Protein AF-0000000084932417 (afdb_homodimer)

Structure (mmCIF, N/CA/C/O backbone):
data_AF-0000000084932417-model_v1
#
loop_
_entity.id
_entity.type
_entity.pdbx_description
1 polymer 'Uncharacterized protein'
#
loop_
_atom_site.group_PDB
_atom_site.id
_atom_site.type_symbol
_atom_site.label_atom_id
_atom_site.label_alt_id
_atom_site.label_comp_id
_atom_site.label_asym_id
_atom_site.label_entity_id
_atom_site.label_seq_id
_atom_site.pdbx_PDB_ins_code
_atom_site.Cartn_x
_atom_site.Cartn_y
_atom_site.Cartn_z
_atom_site.occupancy
_atom_site.B_iso_or_equiv
_atom_site.auth_seq_id
_atom_site.auth_comp_id
_atom_site.auth_asym_id
_atom_site.auth_atom_id
_atom_site.pdbx_PDB_model_num
ATOM 1 N N . MET A 1 1 ? -2.537 8.531 27.438 1 45.5 1 MET A N 1
ATOM 2 C CA . MET A 1 1 ? -1.244 7.863 27.562 1 45.5 1 MET A CA 1
ATOM 3 C C . MET A 1 1 ? -1.402 6.352 27.484 1 45.5 1 MET A C 1
ATOM 5 O O . MET A 1 1 ? -0.656 5.68 26.766 1 45.5 1 MET A O 1
ATOM 9 N N . PHE A 1 2 ? -2.354 5.801 28.234 1 52.16 2 PHE A N 1
ATOM 10 C CA . PHE A 1 2 ? -2.596 4.367 28.297 1 52.16 2 PHE A CA 1
ATOM 11 C C . PHE A 1 2 ? -3.129 3.844 26.969 1 52.16 2 PHE A C 1
ATOM 13 O O . PHE A 1 2 ? -2.781 2.738 26.547 1 52.16 2 PHE A O 1
ATOM 20 N N . ARG A 1 3 ? -3.945 4.668 26.344 1 48.97 3 ARG A N 1
ATOM 21 C CA . ARG A 1 3 ? -4.504 4.223 25.062 1 48.97 3 ARG A CA 1
ATOM 22 C C . ARG A 1 3 ? -3.42 4.125 24 1 48.97 3 ARG A C 1
ATOM 24 O O . ARG A 1 3 ? -3.439 3.215 23.156 1 48.97 3 ARG A O 1
ATOM 31 N N . THR A 1 4 ? -2.439 4.957 24.156 1 54.31 4 THR A N 1
ATOM 32 C CA . THR A 1 4 ? -1.38 4.926 23.156 1 54.31 4 THR A CA 1
ATOM 33 C C . THR A 1 4 ? -0.517 3.676 23.328 1 54.31 4 THR A C 1
ATOM 35 O O . THR A 1 4 ? -0.132 3.045 22.344 1 54.31 4 THR A O 1
ATOM 38 N N . ILE A 1 5 ? -0.356 3.373 24.609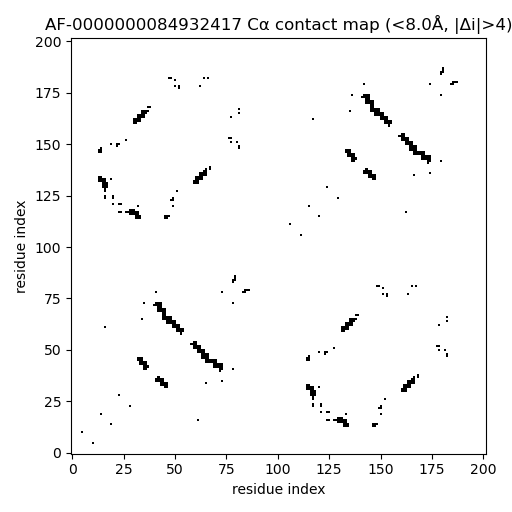 1 54.62 5 ILE A N 1
ATOM 39 C CA . ILE A 1 5 ? 0.539 2.246 24.859 1 54.62 5 ILE A CA 1
ATOM 40 C C . ILE A 1 5 ? -0.144 0.945 24.438 1 54.62 5 ILE A C 1
ATOM 42 O O . ILE A 1 5 ? 0.47 0.095 23.797 1 54.62 5 ILE A O 1
ATOM 46 N N . LEU A 1 6 ? -1.37 0.722 24.875 1 52.91 6 LEU A N 1
ATOM 47 C CA . LEU A 1 6 ? -2.1 -0.499 24.562 1 52.91 6 LEU A CA 1
ATOM 48 C C . LEU A 1 6 ? -2.312 -0.62 23.047 1 52.91 6 LEU A C 1
ATOM 50 O O . LEU A 1 6 ? -2.178 -1.707 22.484 1 52.91 6 LEU A O 1
ATOM 54 N N . GLN A 1 7 ? -2.652 0.495 22.438 1 52.38 7 GLN A N 1
ATOM 55 C CA . GLN A 1 7 ? -2.82 0.471 20.984 1 52.38 7 GLN A CA 1
ATOM 56 C C . GLN A 1 7 ? -1.51 0.122 20.281 1 52.38 7 GLN A C 1
ATOM 58 O O . GLN A 1 7 ? -1.502 -0.634 19.312 1 52.38 7 GLN A O 1
ATOM 63 N N . GLU A 1 8 ? -0.541 0.757 20.781 1 54.03 8 GLU A N 1
ATOM 64 C CA . GLU A 1 8 ? 0.782 0.423 20.25 1 54.03 8 GLU A CA 1
ATOM 65 C C . GLU A 1 8 ? 1.111 -1.049 20.484 1 54.03 8 GLU A C 1
ATOM 67 O O . GLU A 1 8 ? 1.691 -1.705 19.625 1 54.03 8 GLU A O 1
ATOM 72 N N . LEU A 1 9 ? 0.839 -1.395 21.672 1 53.12 9 LEU A N 1
ATOM 73 C CA . LEU A 1 9 ? 1.085 -2.793 22 1 53.12 9 LEU A CA 1
ATOM 74 C C . LEU A 1 9 ? 0.193 -3.713 21.172 1 53.12 9 LEU A C 1
ATOM 76 O O . LEU A 1 9 ? 0.605 -4.816 20.812 1 53.12 9 LEU A O 1
ATOM 80 N N . LEU A 1 10 ? -0.974 -3.227 21.094 1 52.44 10 LEU A N 1
ATOM 81 C CA . LEU A 1 10 ? -1.938 -4.051 20.375 1 52.44 10 LEU A CA 1
ATOM 82 C C . LEU A 1 10 ? -1.7 -3.969 18.859 1 52.44 10 LEU A C 1
ATOM 84 O O . LEU A 1 10 ? -2.227 -4.785 18.109 1 52.44 10 LEU A O 1
ATOM 88 N N . LEU A 1 11 ? -1.175 -2.697 18.641 1 51.81 11 LEU A N 1
ATOM 89 C CA . LEU A 1 11 ? -0.987 -2.598 17.188 1 51.81 11 LEU A CA 1
ATOM 90 C C . LEU A 1 11 ? 0.013 -3.639 16.703 1 51.81 11 LEU A C 1
ATOM 92 O O . LEU A 1 11 ? 1.109 -3.762 17.25 1 51.81 11 LEU A O 1
ATOM 96 N N . SER A 1 12 ? -0.454 -4.727 16.312 1 58.78 12 SER A N 1
ATOM 97 C CA . SER A 1 12 ? 0.333 -5.707 15.578 1 58.78 12 SER A CA 1
ATOM 98 C C . SER A 1 12 ? 1.57 -5.07 14.953 1 58.78 12 SER A C 1
ATOM 100 O O . SER A 1 12 ? 1.627 -3.85 14.781 1 58.78 12 SER A O 1
ATOM 102 N N . PHE A 1 13 ? 2.656 -5.801 14.969 1 64.06 13 PHE A N 1
ATOM 103 C CA . PHE A 1 13 ? 3.938 -5.453 14.367 1 64.06 13 PHE A CA 1
ATOM 104 C C . PHE A 1 13 ? 3.738 -4.605 13.117 1 64.06 13 PHE A C 1
ATOM 106 O O . PHE A 1 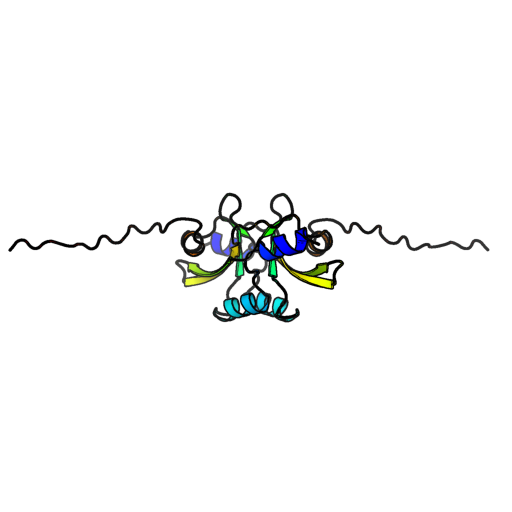13 ? 3.059 -5.023 12.18 1 64.06 13 PHE A O 1
ATOM 113 N N . THR A 1 14 ? 3.818 -3.309 13.273 1 82.44 14 THR A N 1
ATOM 114 C CA . THR A 1 14 ? 3.723 -2.379 12.148 1 82.44 14 THR A CA 1
ATOM 115 C C . THR A 1 14 ? 4.93 -2.523 11.227 1 82.44 14 THR A C 1
ATOM 117 O O . THR A 1 14 ? 6.07 -2.576 11.688 1 82.44 14 THR A O 1
ATOM 120 N N . LEU A 1 15 ? 4.734 -2.789 10.031 1 95.56 15 LEU A N 1
ATOM 121 C CA . LEU A 1 15 ? 5.762 -2.836 8.992 1 95.56 15 LEU A CA 1
ATOM 122 C C . LEU A 1 15 ? 6.418 -1.472 8.82 1 95.56 15 LEU A C 1
ATOM 124 O O . LEU A 1 15 ? 5.734 -0.446 8.797 1 95.56 15 LEU A O 1
ATOM 128 N N . THR A 1 16 ? 7.762 -1.395 8.844 1 97.69 16 THR A N 1
ATOM 129 C CA . THR A 1 16 ? 8.469 -0.137 8.617 1 97.69 16 THR A CA 1
ATOM 130 C C . THR A 1 16 ? 8.711 0.093 7.129 1 97.69 16 THR A C 1
ATOM 132 O O . THR A 1 16 ? 8.531 -0.817 6.32 1 97.69 16 THR A O 1
ATOM 135 N N . ALA A 1 17 ? 9.133 1.371 6.793 1 98.69 17 ALA A N 1
ATOM 136 C CA . ALA A 1 17 ? 9.523 1.661 5.418 1 98.69 17 ALA A CA 1
ATOM 137 C C . ALA A 1 17 ? 10.648 0.734 4.961 1 98.69 17 ALA A C 1
ATOM 139 O O . ALA A 1 17 ? 10.625 0.227 3.838 1 98.69 17 ALA A O 1
ATOM 140 N N . ARG A 1 18 ? 11.609 0.465 5.832 1 98.69 18 ARG A N 1
ATOM 141 C CA . ARG A 1 18 ? 12.703 -0.437 5.508 1 98.69 18 ARG A CA 1
ATOM 142 C C . ARG A 1 18 ? 12.188 -1.828 5.156 1 98.69 18 ARG A C 1
ATOM 144 O O . ARG A 1 18 ? 12.617 -2.424 4.168 1 98.69 18 ARG A O 1
ATOM 151 N N . ASP A 1 19 ? 11.258 -2.316 6.016 1 98.12 19 ASP A N 1
ATOM 152 C CA . ASP A 1 19 ? 10.695 -3.641 5.766 1 98.12 19 ASP A CA 1
ATOM 153 C C . ASP A 1 19 ? 10.055 -3.709 4.383 1 98.12 19 ASP A C 1
ATOM 155 O O . ASP A 1 19 ? 10.25 -4.68 3.648 1 98.12 19 ASP A O 1
ATOM 159 N N . LEU A 1 20 ? 9.203 -2.734 4.059 1 98.69 20 LEU A N 1
ATOM 160 C CA . LEU A 1 20 ? 8.5 -2.738 2.781 1 98.69 20 LEU A CA 1
ATOM 161 C C . LEU A 1 20 ? 9.484 -2.619 1.621 1 98.69 20 LEU A C 1
ATOM 163 O O . LEU A 1 20 ? 9.344 -3.312 0.61 1 98.69 20 LEU A O 1
ATOM 167 N N . ILE A 1 21 ? 10.531 -1.775 1.691 1 98.81 21 ILE A N 1
ATOM 168 C CA . ILE A 1 21 ? 11.562 -1.641 0.665 1 98.81 21 ILE A CA 1
ATOM 169 C C . ILE A 1 21 ? 12.273 -2.979 0.466 1 98.81 21 ILE A C 1
ATOM 171 O O . ILE A 1 21 ? 12.5 -3.402 -0.668 1 98.81 21 ILE A O 1
ATOM 175 N N . ASP A 1 22 ? 12.562 -3.611 1.575 1 98.69 22 ASP A N 1
ATOM 176 C CA . ASP A 1 22 ? 13.25 -4.895 1.475 1 98.69 22 ASP A CA 1
ATOM 177 C C . ASP A 1 22 ? 12.414 -5.906 0.696 1 98.69 22 ASP A C 1
ATOM 179 O O . ASP A 1 22 ? 12.938 -6.629 -0.152 1 98.69 22 ASP A O 1
ATOM 183 N N . ARG A 1 23 ? 11.18 -5.988 0.968 1 98.62 23 ARG A N 1
ATOM 184 C CA . ARG A 1 23 ? 10.297 -6.926 0.277 1 98.62 23 ARG A CA 1
ATOM 185 C C . ARG A 1 23 ? 10.164 -6.566 -1.199 1 98.62 23 ARG A C 1
ATOM 187 O O . ARG A 1 23 ? 10.227 -7.441 -2.064 1 98.62 23 ARG A O 1
ATOM 194 N N . LEU A 1 24 ? 10.008 -5.305 -1.485 1 98.69 24 LEU A N 1
ATOM 195 C CA . LEU A 1 24 ? 9.883 -4.848 -2.865 1 98.69 24 LEU A CA 1
ATOM 196 C C . LEU A 1 24 ? 11.18 -5.086 -3.633 1 98.69 24 LEU A C 1
ATOM 198 O O . LEU A 1 24 ? 11.148 -5.328 -4.844 1 98.69 24 LEU A O 1
ATOM 202 N N . SER A 1 25 ? 12.336 -5.031 -2.988 1 98.69 25 SER A N 1
ATOM 203 C CA . SER A 1 25 ? 13.633 -5.16 -3.631 1 98.69 25 SER A CA 1
ATOM 204 C C . SER A 1 25 ? 13.875 -6.582 -4.129 1 98.69 25 SER A C 1
ATOM 206 O O . SER A 1 25 ? 14.789 -6.824 -4.914 1 98.69 25 SER A O 1
ATOM 208 N N . ALA A 1 26 ? 13.07 -7.5 -3.715 1 98.12 26 ALA A N 1
ATOM 209 C CA . ALA A 1 26 ? 13.227 -8.898 -4.109 1 98.12 26 ALA A CA 1
ATOM 210 C C . ALA A 1 26 ? 12.57 -9.164 -5.465 1 98.12 26 ALA A C 1
ATOM 212 O O . ALA A 1 26 ? 12.703 -10.25 -6.023 1 98.12 26 ALA A O 1
ATOM 213 N N . VAL A 1 27 ? 11.82 -8.211 -5.996 1 97.88 27 VAL A N 1
ATOM 214 C CA . VAL A 1 27 ? 11.148 -8.391 -7.277 1 97.88 27 VAL A CA 1
ATOM 215 C C . VAL A 1 27 ? 11.789 -7.492 -8.328 1 97.88 27 VAL A C 1
ATOM 217 O O . VAL A 1 27 ? 12.578 -6.605 -8 1 97.88 27 VAL A O 1
ATOM 220 N N . ASP A 1 28 ? 11.523 -7.809 -9.648 1 98.19 28 ASP A N 1
ATOM 221 C CA . ASP A 1 28 ? 11.953 -6.93 -10.734 1 98.19 28 ASP A CA 1
ATOM 222 C C . ASP A 1 28 ? 11.453 -5.504 -10.516 1 98.19 28 ASP A C 1
ATOM 224 O O . ASP A 1 28 ? 10.242 -5.281 -10.391 1 98.19 28 ASP A O 1
ATOM 228 N N . PRO A 1 29 ? 12.383 -4.523 -10.477 1 98.06 29 PRO A N 1
ATOM 229 C CA . PRO A 1 29 ? 12 -3.148 -10.148 1 98.06 29 PRO A CA 1
ATOM 230 C C . PRO A 1 29 ? 11.031 -2.547 -11.164 1 98.06 29 PRO A C 1
ATOM 232 O O . PRO A 1 29 ? 10.336 -1.574 -10.859 1 98.06 29 PRO A O 1
ATOM 235 N N . ASP A 1 30 ? 10.938 -3.035 -12.344 1 97.5 30 ASP A N 1
ATOM 236 C CA . ASP A 1 30 ? 10.07 -2.469 -13.375 1 97.5 30 ASP A CA 1
ATOM 237 C C . ASP A 1 30 ? 8.68 -3.086 -13.312 1 97.5 30 ASP A C 1
ATOM 239 O O . ASP A 1 30 ? 7.797 -2.715 -14.094 1 97.5 30 ASP A O 1
ATOM 243 N N . THR A 1 31 ? 8.43 -4.02 -12.359 1 97.94 31 THR A N 1
ATOM 244 C CA . THR A 1 31 ? 7.141 -4.684 -12.211 1 97.94 31 THR A CA 1
ATOM 245 C C . THR A 1 31 ? 6.098 -3.723 -11.648 1 97.94 31 THR A C 1
ATOM 247 O O . THR A 1 31 ? 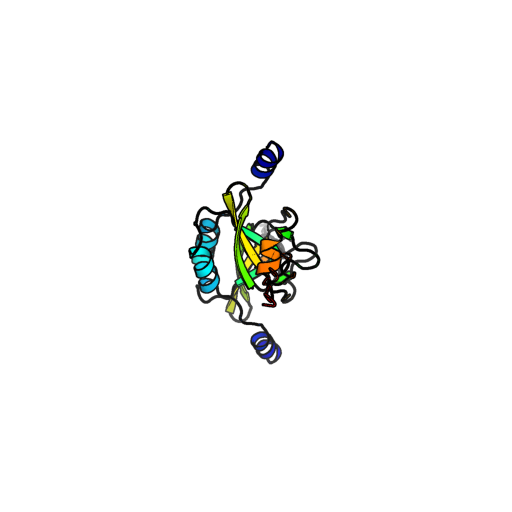6.379 -2.977 -10.711 1 97.94 31 THR A O 1
ATOM 250 N N . PRO A 1 32 ? 4.898 -3.688 -12.25 1 96.88 32 PRO A N 1
ATOM 251 C CA . PRO A 1 32 ? 3.818 -2.887 -11.664 1 96.88 32 PRO A CA 1
ATOM 252 C C . PRO A 1 32 ? 3.422 -3.355 -10.266 1 96.88 32 PRO A C 1
ATOM 254 O O . PRO A 1 32 ? 3.439 -4.559 -9.984 1 96.88 32 PRO A O 1
ATOM 257 N N . VAL A 1 33 ? 3.105 -2.367 -9.406 1 98 33 VAL A N 1
ATOM 258 C CA . VAL A 1 33 ? 2.666 -2.637 -8.039 1 98 33 VAL A CA 1
ATOM 259 C C . VAL A 1 33 ? 1.266 -2.068 -7.824 1 98 33 VAL A C 1
ATOM 261 O O . VAL A 1 33 ? 0.961 -0.963 -8.281 1 98 33 VAL A O 1
ATOM 264 N N . CYS A 1 34 ? 0.389 -2.828 -7.152 1 97.38 34 CYS A N 1
ATOM 265 C CA . CYS A 1 34 ? -0.934 -2.369 -6.746 1 97.38 34 CYS A CA 1
ATOM 266 C C . CYS A 1 34 ? -1.27 -2.85 -5.34 1 97.38 34 CYS A C 1
ATOM 268 O O . CYS A 1 34 ? -0.454 -3.512 -4.691 1 97.38 34 CYS A O 1
ATOM 270 N N . LEU A 1 35 ? -2.334 -2.326 -4.82 1 97.31 35 LEU A N 1
ATOM 271 C CA . LEU A 1 35 ? -2.809 -2.76 -3.51 1 97.31 35 LEU A CA 1
ATOM 272 C C . LEU A 1 35 ? -3.83 -3.883 -3.646 1 97.31 35 LEU A C 1
ATOM 274 O O . LEU A 1 35 ? -4.688 -3.846 -4.531 1 97.31 35 LEU A O 1
ATOM 278 N N . ALA A 1 36 ? -3.711 -4.914 -2.812 1 97.12 36 ALA A N 1
ATOM 279 C CA . ALA A 1 36 ? -4.781 -5.887 -2.602 1 97.12 36 ALA A CA 1
ATOM 280 C C . ALA A 1 36 ? -5.527 -5.605 -1.303 1 97.12 36 ALA A C 1
ATOM 282 O O . ALA A 1 36 ? -4.965 -5.727 -0.213 1 97.12 36 ALA A O 1
ATOM 283 N N . ILE A 1 37 ? -6.777 -5.262 -1.438 1 95.62 37 ILE A N 1
ATOM 284 C CA . ILE A 1 37 ? -7.57 -4.832 -0.29 1 95.62 37 ILE A CA 1
ATOM 285 C C . ILE A 1 37 ? -8.781 -5.746 -0.129 1 95.62 37 ILE A C 1
ATOM 287 O O . ILE A 1 37 ? -9.516 -5.996 -1.092 1 95.62 37 ILE A O 1
ATOM 291 N N . ASN A 1 38 ? -9.023 -6.242 1.153 1 92.94 38 ASN A N 1
ATOM 292 C CA . ASN A 1 38 ? -10.109 -7.188 1.387 1 92.94 38 ASN A CA 1
ATOM 293 C C . ASN A 1 38 ? -10.945 -6.793 2.602 1 92.94 38 ASN A C 1
ATOM 295 O O . ASN A 1 38 ? -10.961 -7.504 3.607 1 92.94 38 ASN A O 1
ATOM 299 N N . PRO A 1 39 ? -11.711 -5.715 2.408 1 81.19 39 PRO A N 1
ATOM 300 C CA . PRO A 1 39 ? -12.633 -5.441 3.52 1 81.19 39 PRO A CA 1
ATOM 301 C C . PRO A 1 39 ? -13.906 -6.273 3.445 1 81.19 39 PRO A C 1
ATOM 303 O O . PRO A 1 39 ? -14.438 -6.688 4.48 1 81.19 39 PRO A O 1
ATOM 306 N N . ILE A 1 40 ? -14.359 -6.543 2.217 1 79.94 40 ILE A N 1
ATOM 307 C CA . ILE A 1 40 ? -15.531 -7.375 1.958 1 79.94 40 ILE A CA 1
ATOM 308 C C . ILE A 1 40 ? -15.188 -8.445 0.925 1 79.94 40 ILE A C 1
ATOM 310 O O . ILE A 1 40 ? -15.227 -9.641 1.221 1 79.94 40 ILE A O 1
ATOM 314 N N . PHE A 1 41 ? -14.688 -7.996 -0.163 1 88.75 41 PHE A N 1
ATOM 315 C CA . PHE A 1 41 ? -14.133 -8.844 -1.21 1 88.75 41 PHE A CA 1
ATOM 316 C C . PHE A 1 41 ? -12.781 -8.312 -1.674 1 88.75 41 PHE A C 1
ATOM 318 O O . PHE A 1 41 ? -12.555 -7.105 -1.695 1 88.75 41 PHE A O 1
ATOM 325 N N . PRO A 1 42 ? -11.945 -9.258 -2.029 1 94 42 PRO A N 1
ATOM 326 C CA . PRO A 1 42 ? -10.594 -8.828 -2.395 1 94 42 PRO A CA 1
ATOM 327 C C . PRO A 1 42 ? -10.555 -8.086 -3.729 1 94 42 PRO A C 1
ATOM 329 O O . PRO A 1 42 ? -10.914 -8.648 -4.766 1 94 42 PRO A O 1
ATOM 332 N N . PHE A 1 43 ? -10.125 -6.84 -3.713 1 94.19 43 PHE A N 1
ATOM 333 C CA . PHE A 1 43 ? -10.016 -6.023 -4.918 1 94.19 43 PHE A CA 1
ATOM 334 C C . PHE A 1 43 ? -8.633 -5.402 -5.031 1 94.19 43 PHE A C 1
ATOM 336 O O . PHE A 1 43 ? -7.996 -5.102 -4.02 1 94.19 43 PHE A O 1
ATOM 343 N N . ARG A 1 44 ? -8.344 -5.227 -6.328 1 95 44 ARG A N 1
ATOM 344 C CA . ARG A 1 44 ? -7.117 -4.504 -6.656 1 95 44 ARG A CA 1
ATOM 345 C C . ARG A 1 44 ? -7.359 -2.998 -6.684 1 95 44 ARG A C 1
ATOM 347 O O . ARG A 1 44 ? -8.359 -2.533 -7.238 1 95 44 ARG A O 1
ATOM 354 N N . HIS A 1 45 ? -6.496 -2.225 -6.059 1 94.69 45 HIS A N 1
ATOM 355 C CA . HIS A 1 45 ? -6.504 -0.767 -6.105 1 94.69 45 HIS A CA 1
ATOM 356 C C . HIS A 1 45 ? -5.172 -0.22 -6.602 1 94.69 45 HIS A C 1
ATOM 358 O O . HIS A 1 45 ? -4.109 -0.73 -6.23 1 94.69 45 HIS A O 1
ATOM 364 N N . GLY A 1 46 ? -5.238 0.772 -7.449 1 95.19 46 GLY A N 1
ATOM 365 C CA . GLY A 1 46 ? -4.016 1.47 -7.805 1 95.19 46 GLY A CA 1
ATOM 366 C C . GLY A 1 46 ? -3.424 2.262 -6.652 1 95.19 46 GLY A C 1
ATOM 367 O O . GLY A 1 46 ? -4.129 2.602 -5.699 1 95.19 46 GLY A O 1
ATOM 368 N N . ILE A 1 47 ? -2.115 2.5 -6.777 1 96.69 47 ILE A N 1
ATOM 369 C CA . ILE A 1 47 ? -1.423 3.322 -5.793 1 96.69 47 ILE A CA 1
ATOM 370 C C . ILE A 1 47 ? -1.277 4.75 -6.32 1 96.69 47 ILE A C 1
ATOM 372 O O . ILE A 1 47 ? -0.938 4.953 -7.488 1 96.69 47 ILE A O 1
ATOM 376 N N . ALA A 1 48 ? -1.527 5.738 -5.484 1 96 48 ALA A N 1
ATOM 377 C CA . ALA A 1 48 ? -1.364 7.141 -5.859 1 96 48 ALA A CA 1
ATOM 378 C C . ALA A 1 48 ? -0.01 7.676 -5.402 1 96 48 ALA A C 1
ATOM 380 O O . ALA A 1 48 ? 0.793 8.133 -6.219 1 96 48 ALA A O 1
ATOM 381 N N . ASP A 1 49 ? 0.211 7.602 -4.094 1 96.88 49 ASP A N 1
ATOM 382 C CA . ASP A 1 49 ? 1.407 8.25 -3.562 1 96.88 49 ASP A CA 1
ATOM 383 C C . ASP A 1 49 ? 1.783 7.68 -2.197 1 96.88 49 ASP A C 1
ATOM 385 O O . ASP A 1 49 ? 1.099 6.793 -1.68 1 96.88 49 ASP A O 1
ATOM 389 N N . VAL A 1 50 ? 2.932 8.125 -1.655 1 98.5 50 VAL A N 1
ATOM 390 C CA . VAL A 1 50 ? 3.396 7.902 -0.29 1 98.5 50 VAL A CA 1
ATOM 391 C C . VAL A 1 50 ? 3.402 9.227 0.477 1 98.5 50 VAL A C 1
ATOM 393 O O . VAL A 1 50 ? 4.012 10.203 0.038 1 98.5 50 VAL A O 1
ATOM 396 N N . ILE A 1 51 ? 2.713 9.273 1.654 1 98.31 51 ILE A N 1
ATOM 397 C CA . ILE A 1 51 ? 2.559 10.492 2.438 1 98.31 51 ILE A CA 1
ATOM 398 C C . ILE A 1 51 ? 3.049 10.258 3.865 1 98.31 51 ILE A C 1
ATOM 400 O O . ILE A 1 51 ? 2.619 9.312 4.523 1 98.31 51 ILE A O 1
ATOM 404 N N . ALA A 1 52 ? 3.984 11.07 4.285 1 98.25 52 ALA A N 1
ATOM 405 C CA . ALA A 1 52 ? 4.457 11.023 5.664 1 98.25 52 ALA A CA 1
ATOM 406 C C . ALA A 1 52 ? 3.799 12.109 6.512 1 98.25 52 ALA A C 1
ATOM 408 O O . ALA A 1 52 ? 3.775 13.281 6.121 1 98.25 52 ALA A O 1
ATOM 409 N N . VAL A 1 53 ? 3.219 11.688 7.586 1 97.5 53 VAL A N 1
ATOM 410 C CA . VAL A 1 53 ? 2.572 12.648 8.469 1 97.5 53 VAL A CA 1
ATOM 411 C C . VAL A 1 53 ? 3.125 12.508 9.883 1 97.5 53 VAL A C 1
ATOM 413 O O . VAL A 1 53 ? 3.34 11.391 10.359 1 97.5 53 VAL A O 1
ATOM 416 N N . GLN A 1 54 ? 3.359 13.633 10.539 1 95.94 54 GLN A N 1
ATOM 417 C CA . GLN A 1 54 ? 3.809 13.672 11.93 1 95.94 54 GLN A CA 1
ATOM 418 C C . GLN A 1 54 ? 2.662 14.039 12.867 1 95.94 54 GLN A C 1
ATOM 420 O O . GLN A 1 54 ? 1.944 15.016 12.625 1 95.94 54 GLN A O 1
ATOM 425 N N . ASP A 1 55 ? 2.469 13.148 13.852 1 90.44 55 ASP A N 1
ATOM 426 C CA . ASP A 1 55 ? 1.424 13.484 14.812 1 90.44 55 ASP A CA 1
ATOM 427 C C . ASP A 1 55 ? 1.915 14.516 15.82 1 90.44 55 ASP A C 1
ATOM 429 O O . ASP A 1 55 ? 3.023 15.039 15.688 1 90.44 55 ASP A O 1
ATOM 433 N N . ALA A 1 56 ? 1.001 14.898 16.781 1 91.12 56 ALA A N 1
ATOM 434 C CA . ALA A 1 56 ? 1.276 15.977 17.719 1 91.12 56 ALA A CA 1
ATOM 435 C C . ALA A 1 56 ? 2.469 15.641 18.609 1 91.12 56 ALA A C 1
ATOM 437 O O . ALA A 1 56 ? 3.109 16.531 19.172 1 91.12 56 ALA A O 1
ATOM 438 N N . LEU A 1 57 ? 2.824 14.289 18.75 1 92.06 57 LEU A N 1
ATOM 439 C CA . LEU A 1 57 ? 3.924 13.852 19.609 1 92.06 57 LEU A CA 1
ATOM 440 C C . LEU A 1 57 ? 5.223 13.75 18.812 1 92.06 57 LEU A C 1
ATOM 442 O O . LEU A 1 57 ? 6.25 13.328 19.344 1 92.06 57 LEU A O 1
ATOM 446 N N . GLY A 1 58 ? 5.215 14.125 17.578 1 93.31 58 GLY A N 1
ATOM 447 C CA . GLY A 1 58 ? 6.414 14.125 16.75 1 93.31 58 GLY A CA 1
ATOM 448 C C . GLY A 1 58 ? 6.695 12.781 16.109 1 93.31 58 GLY A C 1
ATOM 449 O O . GLY A 1 58 ? 7.758 12.578 15.516 1 93.31 58 GLY A O 1
ATOM 450 N N . ARG A 1 59 ? 5.703 11.891 16.281 1 93.25 59 ARG A N 1
ATOM 451 C CA . ARG A 1 59 ? 5.867 10.578 15.664 1 93.25 59 ARG A CA 1
ATOM 452 C C . ARG A 1 59 ? 5.402 10.586 14.211 1 93.25 59 ARG A C 1
ATOM 454 O O . ARG A 1 59 ? 4.316 11.086 13.906 1 93.25 59 ARG A O 1
ATOM 461 N N . THR A 1 60 ? 6.219 10.047 13.312 1 96.56 60 THR A N 1
ATOM 462 C CA . THR A 1 60 ? 5.91 10.031 11.891 1 96.56 60 THR A CA 1
ATOM 463 C C . THR A 1 60 ? 5.305 8.688 11.484 1 96.56 60 THR A C 1
ATOM 465 O O . THR A 1 60 ? 5.766 7.633 11.93 1 96.56 60 THR A O 1
ATOM 468 N N . THR A 1 61 ? 4.258 8.672 10.75 1 96.62 61 THR A N 1
ATOM 469 C CA . THR A 1 61 ? 3.689 7.52 10.055 1 96.62 61 THR A CA 1
ATOM 470 C C . THR A 1 61 ? 3.627 7.766 8.555 1 96.62 61 THR A C 1
ATOM 472 O O . THR A 1 61 ? 3.311 8.875 8.109 1 96.62 61 THR A O 1
ATOM 475 N N . VAL A 1 62 ? 4.012 6.723 7.809 1 98.38 62 VAL A N 1
ATOM 476 C CA . VAL A 1 62 ? 3.969 6.793 6.352 1 98.38 62 VAL A CA 1
ATOM 477 C C . VAL A 1 62 ? 2.734 6.059 5.832 1 98.38 62 VAL A C 1
ATOM 479 O O . VAL A 1 62 ? 2.443 4.941 6.266 1 98.38 62 VAL A O 1
ATOM 482 N N . TYR A 1 63 ? 1.964 6.711 4.949 1 98.12 63 TYR A N 1
ATOM 483 C CA . TYR A 1 63 ? 0.766 6.164 4.32 1 98.12 63 TYR A CA 1
ATOM 484 C C . TYR A 1 63 ? 0.993 5.914 2.836 1 98.12 63 TYR A C 1
ATOM 486 O O . TYR A 1 63 ? 1.379 6.824 2.1 1 98.12 63 TYR A O 1
ATOM 494 N N . VAL A 1 64 ? 0.815 4.641 2.402 1 98.5 64 VAL A N 1
ATOM 495 C CA . VAL A 1 64 ? 0.635 4.375 0.979 1 98.5 64 VAL A CA 1
ATOM 496 C C . VAL A 1 64 ? -0.83 4.578 0.598 1 98.5 64 VAL A C 1
ATOM 498 O O . VAL A 1 64 ? -1.712 3.879 1.102 1 98.5 64 VAL A O 1
ATOM 501 N N . THR A 1 65 ? -1.131 5.527 -0.303 1 97.62 65 THR A N 1
ATOM 502 C CA . THR A 1 65 ? -2.508 5.91 -0.599 1 97.62 65 THR A CA 1
ATOM 503 C C . THR A 1 65 ? -2.969 5.293 -1.916 1 97.62 65 THR A C 1
ATOM 505 O O . THR A 1 65 ? -2.189 5.188 -2.865 1 97.62 65 THR A O 1
ATOM 508 N N . GLU A 1 66 ? -4.246 4.91 -1.943 1 95.56 66 GLU A N 1
ATOM 509 C CA . GLU A 1 66 ? -4.824 4.438 -3.197 1 95.56 66 GLU A CA 1
ATOM 510 C C . GLU A 1 66 ? -5.234 5.605 -4.09 1 95.56 66 GLU A C 1
ATOM 512 O O . GLU A 1 66 ? -5.379 6.734 -3.617 1 95.56 66 GLU A O 1
ATOM 517 N N . ASN A 1 67 ? -5.406 5.312 -5.391 1 91.25 67 ASN A N 1
ATOM 518 C CA . ASN A 1 67 ? -5.754 6.367 -6.336 1 91.25 67 ASN A CA 1
ATOM 519 C C . ASN A 1 67 ? -7.223 6.297 -6.746 1 91.25 67 ASN A C 1
ATOM 521 O O . ASN A 1 67 ? -7.645 6.977 -7.68 1 91.25 67 ASN A O 1
ATOM 525 N N . GLY A 1 68 ? -7.992 5.5 -6.148 1 84.31 68 GLY A N 1
ATOM 526 C CA . GLY A 1 68 ? -9.414 5.395 -6.438 1 84.31 68 GLY A CA 1
ATOM 527 C C . GLY A 1 68 ? -9.719 4.445 -7.582 1 84.31 68 GLY A C 1
ATOM 528 O O . GLY A 1 68 ? -10.883 4.148 -7.852 1 84.31 68 GLY A O 1
ATOM 529 N N . ASP A 1 69 ? -8.688 4.035 -8.227 1 82.31 69 ASP A N 1
ATOM 530 C CA . ASP A 1 69 ? -8.875 3.08 -9.312 1 82.31 69 ASP A CA 1
ATOM 531 C C . ASP A 1 69 ? -9.008 1.656 -8.781 1 82.31 69 ASP A C 1
ATOM 533 O O . ASP A 1 69 ? -8.07 1.115 -8.195 1 82.31 69 ASP A O 1
ATOM 537 N N . GLN A 1 70 ? -10.266 1.182 -8.812 1 81.81 70 GLN A N 1
ATOM 538 C CA . GLN A 1 70 ? -10.5 -0.227 -8.516 1 81.81 70 GLN A CA 1
ATOM 539 C C . GLN A 1 70 ? -10.469 -1.072 -9.781 1 81.81 70 GLN A C 1
ATOM 541 O O . GLN A 1 70 ? -11.25 -0.85 -10.703 1 81.81 70 GLN A O 1
ATOM 546 N N . GLN A 1 71 ? -9.562 -1.979 -9.82 1 84.69 71 GLN A N 1
ATOM 547 C CA . GLN A 1 71 ? -9.188 -2.637 -11.07 1 84.69 71 GLN A CA 1
ATOM 548 C C . GLN A 1 71 ? -9.75 -4.051 -11.141 1 84.69 71 GLN A C 1
ATOM 550 O O . GLN A 1 71 ? -9.305 -4.867 -11.945 1 84.69 71 GLN A O 1
ATOM 555 N N . GLY A 1 72 ? -10.672 -4.391 -10.25 1 88.94 72 GLY A N 1
ATOM 556 C CA . GLY A 1 72 ? -11.305 -5.703 -10.266 1 88.94 72 GLY A CA 1
ATOM 557 C C . GLY A 1 72 ? -10.781 -6.625 -9.172 1 88.94 72 GLY A C 1
ATOM 558 O O . GLY A 1 72 ? -9.977 -6.211 -8.336 1 88.94 72 GLY A O 1
ATOM 559 N N . PRO A 1 73 ? -11.305 -7.949 -9.133 1 94.25 73 PRO A N 1
ATOM 560 C CA . PRO A 1 73 ? -10.867 -8.898 -8.109 1 94.25 73 PRO A CA 1
ATOM 561 C C . PRO A 1 73 ? -9.383 -9.234 -8.219 1 94.25 73 PRO A C 1
ATOM 563 O O . PRO A 1 73 ? -8.828 -9.281 -9.32 1 94.25 73 PRO A O 1
ATOM 566 N N . VAL A 1 74 ? -8.75 -9.438 -7.102 1 95.56 74 VAL A N 1
ATOM 567 C CA . VAL A 1 74 ? -7.383 -9.93 -7.117 1 95.56 74 VAL A CA 1
ATOM 568 C C . VAL A 1 74 ? -7.367 -11.398 -7.551 1 95.56 74 VAL A C 1
ATOM 570 O O . VAL A 1 74 ? -8.344 -12.117 -7.352 1 95.56 74 VAL A O 1
ATOM 573 N N . PRO A 1 75 ? -6.316 -11.859 -8.195 1 95.19 75 PRO A N 1
ATOM 574 C CA . PRO A 1 75 ? -6.234 -13.281 -8.562 1 95.19 75 PRO A CA 1
ATOM 575 C C . PRO A 1 75 ? -6.32 -14.203 -7.348 1 95.19 75 PRO A C 1
ATOM 577 O O . PRO A 1 75 ? -5.891 -13.836 -6.254 1 95.19 75 PRO A O 1
ATOM 580 N N . PRO A 1 76 ? -6.852 -15.477 -7.531 1 94.75 76 PRO A N 1
ATOM 581 C CA . PRO A 1 76 ? -6.965 -16.422 -6.414 1 94.75 76 PRO A CA 1
ATOM 582 C C . PRO A 1 76 ? -5.625 -16.703 -5.746 1 94.75 76 PRO A C 1
ATOM 584 O O . PRO A 1 76 ? -5.57 -16.953 -4.539 1 94.75 76 PRO A O 1
ATOM 587 N N . GLU A 1 77 ? -4.496 -16.703 -6.508 1 95.38 77 GLU A N 1
ATOM 588 C CA . GLU A 1 77 ? -3.166 -16.938 -5.961 1 95.38 77 GLU A CA 1
ATOM 589 C C . GLU A 1 77 ? -2.83 -15.922 -4.871 1 95.38 77 GLU A C 1
ATOM 591 O O . GLU A 1 77 ? -2.193 -16.266 -3.871 1 95.38 77 GLU A O 1
ATOM 596 N N . VAL A 1 78 ? -3.299 -14.742 -5.051 1 97.06 78 VAL A N 1
ATOM 597 C CA . VAL A 1 78 ? -3.014 -13.695 -4.082 1 97.06 78 VAL A CA 1
ATOM 598 C C . VAL A 1 78 ? -3.852 -13.906 -2.826 1 97.06 78 VAL A C 1
ATOM 600 O O . VAL A 1 78 ? -3.346 -13.789 -1.707 1 97.06 78 VAL A O 1
ATOM 603 N N . THR A 1 79 ? -5.16 -14.219 -3 1 96.75 79 THR A N 1
ATOM 604 C CA . THR A 1 79 ? -6.043 -14.406 -1.854 1 96.75 79 THR A CA 1
ATOM 605 C C . THR A 1 79 ? -5.551 -15.555 -0.977 1 96.75 79 THR A C 1
ATOM 607 O O . THR A 1 79 ? -5.617 -15.477 0.251 1 96.75 79 THR A O 1
ATOM 610 N N . VAL A 1 80 ? -5.004 -16.578 -1.625 1 95.69 80 VAL A N 1
ATOM 611 C CA . VAL A 1 80 ? -4.484 -17.734 -0.901 1 95.69 80 VAL A CA 1
ATOM 612 C C . VAL A 1 80 ? -3.189 -17.359 -0.185 1 95.69 80 VAL A C 1
ATOM 614 O O . VAL A 1 80 ? -3.029 -17.641 1.007 1 95.69 80 VAL A O 1
ATOM 617 N N . ALA A 1 81 ? -2.285 -16.703 -0.903 1 96 81 ALA A N 1
ATOM 618 C CA . ALA A 1 81 ? -1.003 -16.312 -0.326 1 96 81 ALA A CA 1
ATOM 619 C C . ALA A 1 81 ? -1.198 -15.336 0.834 1 96 81 ALA A C 1
ATOM 621 O O . ALA A 1 81 ? -0.435 -15.359 1.803 1 96 81 ALA A O 1
ATOM 622 N N . ALA A 1 82 ? -2.268 -14.5 0.763 1 96.12 82 ALA A N 1
ATOM 623 C CA . ALA A 1 82 ? -2.568 -13.539 1.815 1 96.12 82 ALA A CA 1
ATOM 624 C C . ALA A 1 82 ? -3.369 -14.18 2.941 1 96.12 82 ALA A C 1
ATOM 626 O O . ALA A 1 82 ? -3.75 -13.516 3.904 1 96.12 82 ALA A O 1
ATOM 627 N N . ALA A 1 83 ? -3.73 -15.445 2.77 1 93.94 83 ALA A N 1
ATOM 628 C CA . ALA A 1 83 ? -4.457 -16.25 3.752 1 93.94 83 ALA A CA 1
ATOM 629 C C . ALA A 1 83 ? -5.891 -15.75 3.918 1 93.94 83 ALA A C 1
ATOM 631 O O . ALA A 1 83 ? -6.484 -15.898 4.988 1 93.94 83 ALA A O 1
ATOM 632 N N . TRP A 1 84 ? -6.426 -15.148 2.904 1 94.81 84 TRP A N 1
ATOM 633 C CA . TRP A 1 84 ? -7.816 -14.703 2.941 1 94.81 84 TRP A CA 1
ATOM 634 C C . TRP A 1 84 ? -8.758 -15.836 2.537 1 94.81 84 TRP A C 1
ATOM 636 O O . TRP A 1 84 ? -9.93 -15.844 2.922 1 94.81 84 TRP A O 1
ATOM 646 N N . HIS A 1 85 ? -8.328 -16.719 1.665 1 91.56 85 HIS A N 1
ATOM 647 C CA . HIS A 1 85 ? -9.078 -17.875 1.21 1 91.56 85 HIS A CA 1
ATOM 648 C C . HIS A 1 85 ? -8.227 -19.141 1.281 1 91.56 85 HIS A C 1
ATOM 650 O O . HIS A 1 85 ? -6.996 -19.078 1.218 1 91.56 85 HIS A O 1
ATOM 656 N N . GLU A 1 86 ? -8.812 -20.234 1.365 1 89.81 86 GLU A N 1
ATOM 657 C CA . GLU A 1 86 ? -8.117 -21.516 1.347 1 89.81 86 GLU A CA 1
ATOM 658 C C . GLU A 1 86 ? -7.633 -21.859 -0.059 1 89.81 86 GLU A C 1
ATOM 660 O O . GLU A 1 86 ? -8.234 -21.438 -1.049 1 89.81 86 GLU A O 1
ATOM 665 N N . PRO A 1 87 ? -6.453 -22.656 -0.041 1 87.19 87 PRO A N 1
ATOM 666 C CA . PRO A 1 87 ? -5.977 -23.078 -1.358 1 87.19 87 PRO A CA 1
ATOM 667 C C . PRO A 1 87 ? -7.02 -23.875 -2.135 1 87.19 87 PRO A C 1
ATOM 669 O O . PRO A 1 87 ? -7.758 -24.672 -1.546 1 87.19 87 PRO A O 1
ATOM 672 N N . THR A 1 88 ? -7.359 -23.375 -3.328 1 74.81 88 THR A N 1
ATOM 673 C CA . THR A 1 88 ? -8.352 -24.047 -4.16 1 74.81 88 THR A CA 1
ATOM 674 C C . THR A 1 88 ? -7.82 -25.375 -4.676 1 74.81 88 THR A C 1
ATOM 676 O O . THR A 1 88 ? -8.594 -26.234 -5.117 1 74.81 88 THR A O 1
ATOM 679 N N . GLU A 1 89 ? -6.551 -25.5 -4.859 1 66.06 89 GLU A N 1
ATOM 680 C CA . GLU A 1 89 ? -6.082 -26.75 -5.43 1 66.06 89 GLU A CA 1
ATOM 681 C C . GLU A 1 89 ? -6.375 -27.922 -4.5 1 66.06 89 GLU A C 1
ATOM 683 O O . GLU A 1 89 ? -6.227 -27.812 -3.281 1 66.06 89 GLU A O 1
ATOM 688 N N . ALA A 1 90 ? -7.137 -28.812 -5.008 1 62.34 90 ALA A N 1
ATOM 689 C CA . ALA A 1 90 ? -7.445 -30.062 -4.324 1 62.34 90 ALA A CA 1
ATOM 690 C C . ALA A 1 90 ? -6.172 -30.75 -3.838 1 62.34 90 ALA A C 1
ATOM 692 O O . ALA A 1 90 ? -5.18 -30.828 -4.57 1 62.34 90 ALA A O 1
ATOM 693 N N . PRO A 1 91 ? -6.07 -30.844 -2.414 1 54.81 91 PRO A N 1
ATOM 694 C CA . PRO A 1 91 ? -4.895 -31.578 -1.937 1 54.81 91 PRO A CA 1
ATOM 695 C C . PRO A 1 91 ? -4.555 -32.781 -2.805 1 54.81 91 PRO A C 1
ATOM 697 O O . PRO A 1 91 ? -5.453 -33.5 -3.244 1 54.81 91 PRO A O 1
ATOM 700 N N . ARG A 1 92 ? -3.518 -32.625 -3.6 1 57.34 92 ARG A N 1
ATOM 701 C CA . ARG A 1 92 ? -3.119 -33.781 -4.387 1 57.34 92 ARG A CA 1
ATOM 702 C C . ARG A 1 92 ? -3.248 -35.062 -3.572 1 57.34 92 ARG A C 1
ATOM 704 O O . ARG A 1 92 ? -2.658 -35.188 -2.494 1 57.34 92 ARG A O 1
ATOM 711 N N . ARG A 1 93 ? -4.273 -35.688 -3.617 1 58.12 93 ARG A N 1
ATOM 712 C CA . ARG A 1 93 ? -4.438 -37 -2.975 1 58.12 93 ARG A CA 1
ATOM 713 C C . ARG A 1 93 ? -3.289 -37.938 -3.332 1 58.12 93 ARG A C 1
ATOM 715 O O . ARG A 1 93 ? -2.971 -38.094 -4.508 1 58.12 93 ARG A O 1
ATOM 722 N N . SER A 1 94 ? -2.328 -38.031 -2.416 1 58.62 94 SER A N 1
ATOM 723 C CA . SER A 1 94 ? -1.337 -39.094 -2.553 1 58.62 94 SER A CA 1
ATOM 724 C C . SER A 1 94 ? -1.991 -40.406 -2.945 1 58.62 94 SER A C 1
ATOM 726 O O . SER A 1 94 ? -2.994 -40.812 -2.352 1 58.62 94 SER A O 1
ATOM 728 N N . ARG A 1 95 ? -1.999 -40.781 -4.184 1 51.78 95 ARG A N 1
ATOM 729 C CA . ARG A 1 95 ? -2.451 -42.062 -4.66 1 51.78 95 ARG A CA 1
ATOM 730 C C . ARG A 1 95 ? -1.793 -43.219 -3.877 1 51.78 95 ARG A C 1
ATOM 732 O O . ARG A 1 95 ? -0.604 -43.469 -4.055 1 51.78 95 ARG A O 1
ATOM 739 N N . THR A 1 96 ? -1.896 -43.344 -2.572 1 55.44 96 THR A N 1
ATOM 740 C CA . THR A 1 96 ? -1.451 -44.594 -1.956 1 55.44 96 THR A CA 1
ATOM 741 C C . THR A 1 96 ? -2.113 -45.812 -2.625 1 55.44 96 THR A C 1
ATOM 743 O O . THR A 1 96 ? -3.305 -46.031 -2.434 1 55.44 96 THR A O 1
ATOM 746 N N . GLY A 1 97 ? -1.911 -46.031 -3.887 1 47.12 97 GLY A N 1
ATOM 747 C CA . GLY A 1 97 ? -2.295 -47.312 -4.469 1 47.12 97 GLY A CA 1
ATOM 748 C C . GLY A 1 97 ? -1.787 -48.5 -3.682 1 47.12 97 GLY A C 1
ATOM 749 O O . GLY A 1 97 ? -0.578 -48.688 -3.521 1 47.12 97 GLY A O 1
ATOM 750 N N . ILE A 1 98 ? -2.436 -48.969 -2.662 1 53.19 98 ILE A N 1
ATOM 751 C CA . ILE A 1 98 ? -2.188 -50.25 -1.988 1 53.19 98 ILE A CA 1
ATOM 752 C C . ILE A 1 98 ? -2.133 -51.375 -3.018 1 53.19 98 ILE A C 1
ATOM 754 O O . ILE A 1 98 ? -3.125 -51.656 -3.697 1 53.19 98 ILE A O 1
ATOM 758 N N . ALA A 1 99 ? -1.007 -51.688 -3.727 1 51 99 ALA A N 1
ATOM 759 C CA . ALA A 1 99 ? -0.744 -52.875 -4.512 1 51 99 ALA A CA 1
ATOM 760 C C . ALA A 1 99 ? -0.952 -54.125 -3.674 1 51 99 ALA A C 1
ATOM 762 O O . ALA A 1 99 ? -0.232 -54.375 -2.701 1 51 99 ALA A O 1
ATOM 763 N N . VAL A 1 100 ? -2.164 -54.656 -3.488 1 47.88 100 VAL A N 1
ATOM 764 C CA . VAL A 1 100 ? -2.404 -56 -2.953 1 47.88 100 VAL A CA 1
ATOM 765 C C . VAL A 1 100 ? -1.699 -57.031 -3.82 1 47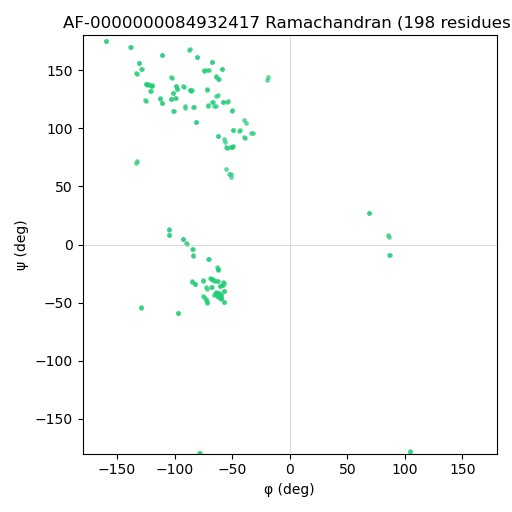.88 100 VAL A C 1
ATOM 767 O O . VAL A 1 100 ? -1.972 -57.125 -5.02 1 47.88 100 VAL A O 1
ATOM 770 N N . GLN A 1 101 ? -0.424 -57.406 -3.533 1 36 101 GLN A N 1
ATOM 771 C CA . GLN A 1 101 ? 0.12 -58.656 -4.059 1 36 101 GLN A CA 1
ATOM 772 C C . GLN A 1 101 ? -0.686 -59.875 -3.568 1 36 101 GLN A C 1
ATOM 774 O O . GLN A 1 101 ? -1.09 -59.906 -2.404 1 36 101 GLN A O 1
ATOM 779 N N . MET B 1 1 ? -7.535 -9.703 -26.656 1 44.53 1 MET B N 1
ATOM 780 C CA . MET B 1 1 ? -6.387 -8.898 -27.062 1 44.53 1 MET B CA 1
ATOM 781 C C . MET B 1 1 ? -6.691 -7.41 -26.922 1 44.53 1 MET B C 1
ATOM 783 O O . MET B 1 1 ? -5.871 -6.648 -26.406 1 44.53 1 MET B O 1
ATOM 787 N N . PHE B 1 2 ? -7.844 -6.996 -27.406 1 51.38 2 PHE B N 1
ATOM 788 C CA . PHE B 1 2 ? -8.258 -5.598 -27.406 1 51.38 2 PHE B CA 1
ATOM 789 C C . PHE B 1 2 ? -8.516 -5.121 -25.984 1 51.38 2 PHE B C 1
ATOM 791 O O . PHE B 1 2 ? -8.219 -3.977 -25.641 1 51.38 2 PHE B O 1
ATOM 798 N N . ARG B 1 3 ? -9.07 -6.023 -25.172 1 48.25 3 ARG B N 1
ATOM 799 C CA . ARG B 1 3 ? -9.359 -5.617 -23.812 1 48.25 3 ARG B CA 1
ATOM 800 C C . ARG B 1 3 ? -8.078 -5.375 -23.031 1 48.25 3 ARG B C 1
ATOM 802 O O . ARG B 1 3 ? -8.008 -4.461 -22.203 1 48.25 3 ARG B O 1
ATOM 809 N N . THR B 1 4 ? -7.059 -6.078 -23.406 1 54.16 4 THR B N 1
ATOM 810 C CA . THR B 1 4 ? -5.809 -5.906 -22.688 1 54.16 4 THR B CA 1
ATOM 811 C C . THR B 1 4 ? -5.168 -4.562 -23.016 1 54.16 4 THR B C 1
ATOM 813 O O . THR B 1 4 ? -4.645 -3.881 -22.125 1 54.16 4 THR B O 1
ATOM 816 N N . ILE B 1 5 ? -5.336 -4.254 -24.297 1 54.47 5 ILE B N 1
ATOM 817 C CA . ILE B 1 5 ? -4.66 -3.035 -24.719 1 54.47 5 ILE B CA 1
ATOM 818 C C . ILE B 1 5 ? -5.379 -1.817 -24.141 1 54.47 5 ILE B C 1
ATOM 820 O O . ILE B 1 5 ? -4.738 -0.895 -23.641 1 54.47 5 ILE B O 1
ATOM 824 N N . LEU B 1 6 ? -6.699 -1.729 -24.312 1 52.22 6 LEU B N 1
ATOM 825 C CA . LEU B 1 6 ? -7.469 -0.595 -23.812 1 52.22 6 LEU B CA 1
ATOM 826 C C . LEU B 1 6 ? -7.352 -0.486 -22.297 1 52.22 6 LEU B C 1
ATOM 828 O O . LEU B 1 6 ? -7.207 0.614 -21.75 1 52.22 6 LEU B O 1
ATOM 832 N N . GLN B 1 7 ? -7.422 -1.625 -21.641 1 51.78 7 GLN B N 1
ATOM 833 C CA . GLN B 1 7 ? -7.262 -1.607 -20.188 1 51.78 7 GLN B CA 1
ATOM 834 C C . GLN B 1 7 ? -5.875 -1.101 -19.797 1 51.78 7 GLN B C 1
ATOM 836 O O . GLN B 1 7 ? -5.738 -0.338 -18.828 1 51.78 7 GLN B O 1
ATOM 841 N N . GLU B 1 8 ? -4.977 -1.621 -20.5 1 53.81 8 GLU B N 1
ATOM 842 C CA . GLU B 1 8 ? -3.615 -1.134 -20.281 1 53.81 8 GLU B CA 1
ATOM 843 C C . GLU B 1 8 ? -3.516 0.364 -20.562 1 53.81 8 GLU B C 1
ATOM 845 O O . GLU B 1 8 ? -2.838 1.09 -19.828 1 53.81 8 GLU B O 1
ATOM 850 N N . LEU B 1 9 ? -4.086 0.672 -21.641 1 52.97 9 LEU B N 1
ATOM 851 C CA . LEU B 1 9 ? -4.082 2.088 -21.984 1 52.97 9 LEU B CA 1
ATOM 852 C C . LEU B 1 9 ? -4.871 2.9 -20.969 1 52.97 9 LEU B C 1
ATOM 854 O O . LEU B 1 9 ? -4.52 4.047 -20.672 1 52.97 9 LEU B O 1
ATOM 858 N N . LEU B 1 10 ? -5.93 2.264 -20.656 1 52.12 10 LEU B N 1
ATOM 859 C CA . LEU B 1 10 ? -6.801 2.969 -19.719 1 52.12 10 LEU B CA 1
ATOM 860 C C . LEU B 1 10 ? -6.238 2.924 -18.312 1 52.12 10 LEU B C 1
ATOM 862 O O . LEU B 1 10 ? -6.676 3.68 -17.438 1 52.12 10 LEU B O 1
ATOM 866 N N . LEU B 1 11 ? -5.543 1.726 -18.203 1 51.5 11 LEU B N 1
ATOM 867 C CA . LEU B 1 11 ? -5.039 1.648 -16.844 1 51.5 11 LEU B CA 1
ATOM 868 C C . LEU B 1 11 ? -4.066 2.789 -16.562 1 51.5 11 LEU B C 1
ATOM 870 O O . LEU B 1 11 ? -3.137 3.025 -17.328 1 51.5 11 LEU B O 1
ATOM 874 N N . SER B 1 12 ? -4.523 3.842 -16.047 1 58.81 12 SER B N 1
ATOM 875 C CA . SER B 1 12 ? -3.699 4.898 -15.469 1 58.81 12 SER B CA 1
ATOM 876 C C . SER B 1 12 ? -2.299 4.391 -15.141 1 58.81 12 SER B C 1
ATOM 878 O O . SER B 1 12 ? -2.082 3.182 -15.023 1 58.81 12 SER B O 1
ATOM 880 N N . PHE B 1 13 ? -1.333 5.242 -15.32 1 64.06 13 PHE B N 1
ATOM 881 C CA . PHE B 1 13 ? 0.078 5.035 -15.023 1 64.06 13 PHE B CA 1
ATOM 882 C C . PHE B 1 13 ? 0.244 4.145 -13.797 1 64.06 13 PHE B C 1
ATOM 884 O O . PHE B 1 13 ? -0.272 4.453 -12.719 1 64.06 13 PHE B O 1
ATOM 891 N N . THR B 1 14 ? 0.436 2.881 -14.031 1 83.19 14 THR B N 1
ATOM 892 C CA . THR B 1 14 ? 0.694 1.929 -12.953 1 83.19 14 THR B CA 1
ATOM 893 C C . T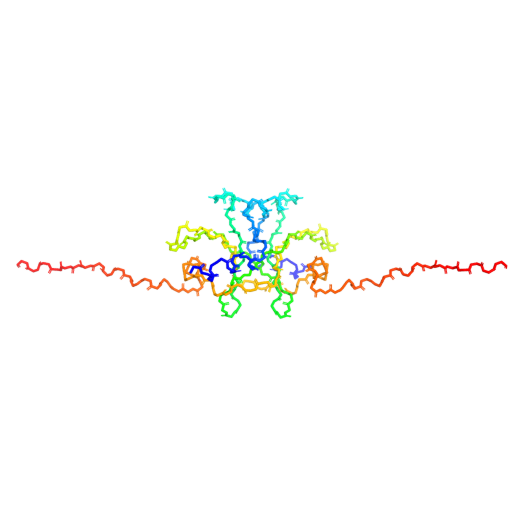HR B 1 14 ? 2.043 2.205 -12.297 1 83.19 14 THR B C 1
ATOM 895 O O . THR B 1 14 ? 3.051 2.383 -12.992 1 83.19 14 THR B O 1
ATOM 898 N N . LEU B 1 15 ? 2.08 2.428 -11.078 1 95.69 15 LEU B N 1
ATOM 899 C CA . LEU B 1 15 ? 3.289 2.596 -10.273 1 95.69 15 LEU B CA 1
ATOM 900 C C . LEU B 1 15 ? 4.113 1.312 -10.258 1 95.69 15 LEU B C 1
ATOM 902 O O . LEU B 1 15 ? 3.564 0.22 -10.102 1 95.69 15 LEU B O 1
ATOM 906 N N . THR B 1 16 ? 5.422 1.379 -10.586 1 97.69 16 THR B N 1
ATOM 907 C CA . THR B 1 16 ? 6.289 0.206 -10.539 1 97.69 16 THR B CA 1
ATOM 908 C C . THR B 1 16 ? 6.879 0.021 -9.148 1 97.69 16 THR B C 1
ATOM 910 O O . THR B 1 16 ? 6.785 0.917 -8.305 1 97.69 16 THR B O 1
ATOM 913 N N . ALA B 1 17 ? 7.516 -1.21 -8.922 1 98.69 17 ALA B N 1
ATOM 914 C CA . ALA B 1 17 ? 8.234 -1.439 -7.668 1 98.69 17 ALA B CA 1
ATOM 915 C C . ALA B 1 17 ? 9.32 -0.39 -7.457 1 98.69 17 ALA B C 1
ATOM 917 O O . ALA B 1 17 ? 9.492 0.126 -6.352 1 98.69 17 ALA B O 1
ATOM 918 N N . ARG B 1 18 ? 10.023 -0.021 -8.516 1 98.69 18 ARG B N 1
ATOM 919 C CA . ARG B 1 18 ? 11.062 1 -8.43 1 98.69 18 ARG B CA 1
ATOM 920 C C . ARG B 1 18 ? 10.492 2.33 -7.957 1 98.69 18 ARG B C 1
ATOM 922 O O . ARG B 1 18 ? 11.055 2.98 -7.078 1 98.69 18 ARG B O 1
ATOM 929 N N . ASP B 1 19 ? 9.344 2.707 -8.578 1 98.12 19 ASP B N 1
ATOM 930 C CA . ASP B 1 19 ? 8.703 3.963 -8.195 1 98.12 19 ASP B CA 1
ATOM 931 C C . ASP B 1 19 ? 8.375 3.977 -6.699 1 98.12 19 ASP B C 1
ATOM 933 O O . ASP B 1 19 ? 8.625 4.969 -6.016 1 98.12 19 ASP B O 1
ATOM 937 N N . LEU B 1 20 ? 7.738 2.914 -6.219 1 98.69 20 LEU B N 1
ATOM 938 C CA . LEU B 1 20 ? 7.34 2.854 -4.816 1 98.69 20 LEU B CA 1
ATOM 939 C C . LEU B 1 20 ? 8.562 2.857 -3.902 1 98.69 20 LEU B C 1
ATOM 941 O O . LEU B 1 20 ? 8.57 3.545 -2.877 1 98.69 20 LEU B O 1
ATOM 945 N N . ILE B 1 21 ? 9.641 2.135 -4.211 1 98.81 21 ILE B N 1
ATOM 946 C CA . ILE B 1 21 ? 10.883 2.127 -3.436 1 98.81 21 ILE B CA 1
ATOM 947 C C . ILE B 1 21 ? 11.469 3.535 -3.383 1 98.81 21 ILE B C 1
ATOM 949 O O . ILE B 1 21 ? 11.898 3.996 -2.322 1 98.81 21 ILE B O 1
ATOM 953 N N . ASP B 1 22 ? 11.438 4.184 -4.516 1 98.75 22 ASP B N 1
ATOM 954 C CA . ASP B 1 22 ? 11.984 5.535 -4.555 1 98.75 22 ASP B CA 1
ATOM 955 C C . ASP B 1 22 ? 11.234 6.461 -3.596 1 98.75 22 ASP B C 1
ATOM 957 O O . ASP B 1 22 ? 11.852 7.246 -2.873 1 98.75 22 ASP B O 1
ATOM 961 N N . ARG B 1 23 ? 9.977 6.422 -3.588 1 98.56 23 ARG B N 1
ATOM 962 C CA . ARG B 1 23 ? 9.172 7.266 -2.709 1 98.56 23 ARG B CA 1
ATOM 963 C C . ARG B 1 23 ? 9.406 6.906 -1.244 1 98.56 23 ARG B C 1
ATOM 965 O O . ARG B 1 23 ? 9.562 7.793 -0.401 1 98.56 23 ARG B O 1
ATOM 972 N N . LEU B 1 24 ? 9.461 5.641 -0.948 1 98.69 24 LEU B N 1
ATOM 973 C CA . LEU B 1 24 ? 9.695 5.184 0.418 1 98.69 24 LEU B CA 1
ATOM 974 C C . LEU B 1 24 ? 11.102 5.57 0.883 1 98.69 24 LEU B C 1
ATOM 976 O O . LEU B 1 24 ? 11.312 5.82 2.07 1 98.69 24 LEU B O 1
ATOM 980 N N . SER B 1 25 ? 12.078 5.645 0.001 1 98.69 25 SER B N 1
ATOM 981 C CA . SER B 1 25 ? 13.469 5.918 0.339 1 98.69 25 SER B CA 1
ATOM 982 C C . SER B 1 25 ? 13.656 7.367 0.787 1 98.69 25 SER B C 1
ATOM 984 O O . SER B 1 25 ? 14.695 7.719 1.352 1 98.69 25 SER B O 1
ATOM 986 N N . ALA B 1 26 ? 12.695 8.18 0.576 1 98.12 26 ALA B N 1
ATOM 987 C CA . ALA B 1 26 ? 12.781 9.594 0.943 1 98.12 26 ALA B CA 1
ATOM 988 C C . ALA B 1 26 ? 12.422 9.797 2.412 1 98.12 26 ALA B C 1
ATOM 990 O O . ALA B 1 26 ? 12.555 10.906 2.939 1 98.12 26 ALA B O 1
ATOM 991 N N . VAL B 1 27 ? 11.914 8.781 3.086 1 97.81 27 VAL B N 1
ATOM 992 C CA . VAL B 1 27 ? 11.523 8.906 4.488 1 97.81 27 VAL B CA 1
ATOM 993 C C . VAL B 1 27 ? 12.477 8.086 5.359 1 97.81 27 VAL B C 1
ATOM 995 O O . VAL B 1 27 ? 13.266 7.293 4.852 1 97.81 27 VAL B O 1
ATOM 998 N N . ASP B 1 28 ? 12.477 8.375 6.699 1 98.19 28 ASP B N 1
ATOM 999 C CA . ASP B 1 28 ? 13.227 7.559 7.645 1 98.19 28 ASP B CA 1
ATOM 1000 C C . ASP B 1 28 ? 12.844 6.086 7.531 1 98.19 28 ASP B C 1
ATOM 1002 O O . ASP B 1 28 ? 11.672 5.734 7.676 1 98.19 28 ASP B O 1
ATOM 1006 N N . PRO B 1 29 ? 13.844 5.211 7.27 1 98.06 29 PRO B N 1
ATOM 1007 C CA . PRO B 1 29 ? 13.547 3.801 7.016 1 98.06 29 PRO B CA 1
ATOM 1008 C C . PRO B 1 29 ? 12.906 3.109 8.219 1 98.06 29 PRO B C 1
ATOM 1010 O O . PRO B 1 29 ? 12.266 2.062 8.062 1 98.06 29 PRO B O 1
ATOM 1013 N N . ASP B 1 30 ? 13.016 3.607 9.398 1 97.5 30 ASP B N 1
ATOM 1014 C CA . ASP B 1 30 ? 12.469 2.963 10.586 1 97.5 30 ASP B CA 1
ATOM 1015 C C . ASP B 1 30 ? 11.031 3.426 10.852 1 97.5 30 ASP B C 1
ATOM 1017 O O . ASP B 1 30 ? 10.398 2.975 11.805 1 97.5 30 ASP B O 1
ATOM 1021 N N . THR B 1 31 ? 10.477 4.312 9.977 1 97.94 31 THR B N 1
ATOM 1022 C CA . THR B 1 31 ? 9.125 4.832 10.125 1 97.94 31 THR B CA 1
ATOM 1023 C C . THR B 1 31 ? 8.094 3.754 9.805 1 97.94 31 THR B C 1
ATOM 1025 O O . THR B 1 31 ? 8.234 3.027 8.812 1 97.94 31 THR B O 1
ATOM 1028 N N . PRO B 1 32 ? 7.066 3.6 10.648 1 96.88 32 PRO B N 1
ATOM 1029 C CA . PRO B 1 32 ? 5.98 2.678 10.312 1 96.88 32 PRO B CA 1
ATOM 1030 C C . PRO B 1 32 ? 5.23 3.082 9.047 1 96.88 32 PRO B C 1
ATOM 1032 O O . PRO B 1 32 ? 5.059 4.273 8.781 1 96.88 32 PRO B O 1
ATOM 1035 N N . VAL B 1 33 ? 4.844 2.051 8.258 1 97.94 33 VAL B N 1
ATOM 1036 C CA . VAL B 1 33 ? 4.09 2.252 7.02 1 97.94 33 VAL B CA 1
ATOM 1037 C C . VAL B 1 33 ? 2.746 1.531 7.113 1 97.94 33 VAL B C 1
ATOM 1039 O O . VAL B 1 33 ? 2.672 0.404 7.605 1 97.94 33 VAL B O 1
ATOM 1042 N N . CYS B 1 34 ? 1.66 2.18 6.676 1 97.38 34 CYS B N 1
ATOM 1043 C CA . CYS B 1 34 ? 0.338 1.572 6.562 1 97.38 34 CYS B CA 1
ATOM 1044 C C . CYS B 1 34 ? -0.35 1.999 5.27 1 97.38 34 CYS B C 1
ATOM 1046 O O . CYS B 1 34 ? 0.224 2.742 4.473 1 97.38 34 CYS B O 1
ATOM 1048 N N . LEU B 1 35 ? -1.445 1.355 4.98 1 97.31 35 LEU B N 1
ATOM 1049 C CA . LEU B 1 35 ? -2.242 1.718 3.814 1 97.31 35 LEU B CA 1
ATOM 1050 C C . LEU B 1 35 ? -3.324 2.727 4.188 1 97.31 35 LEU B C 1
ATOM 1052 O O . LEU B 1 35 ? -3.955 2.605 5.238 1 97.31 35 LEU B O 1
ATOM 1056 N N . ALA B 1 36 ? -3.5 3.76 3.361 1 97.12 36 ALA B N 1
ATOM 1057 C CA . ALA B 1 36 ? -4.688 4.609 3.404 1 97.12 36 ALA B CA 1
ATOM 1058 C C . ALA B 1 36 ? -5.672 4.23 2.303 1 97.12 36 ALA B C 1
ATOM 1060 O O . ALA B 1 36 ? -5.383 4.398 1.116 1 97.12 36 ALA B O 1
ATOM 1061 N N . ILE B 1 37 ? -6.812 3.752 2.711 1 95.69 37 ILE B N 1
ATOM 1062 C CA . ILE B 1 37 ? -7.793 3.229 1.767 1 95.69 37 ILE B CA 1
ATOM 1063 C C . ILE B 1 37 ? -9.102 4.008 1.896 1 95.69 37 ILE B C 1
ATOM 1065 O O . ILE B 1 37 ? -9.609 4.195 3.002 1 95.69 37 ILE B O 1
ATOM 1069 N N . ASN B 1 38 ? -9.68 4.445 0.702 1 93.12 38 ASN B N 1
ATOM 1070 C CA . ASN B 1 38 ? -10.883 5.277 0.733 1 93.12 38 ASN B CA 1
ATOM 1071 C C . ASN B 1 38 ? -11.93 4.781 -0.254 1 93.12 38 ASN B C 1
ATOM 1073 O O . ASN B 1 38 ? -12.273 5.484 -1.207 1 93.12 38 ASN B O 1
ATOM 1077 N N . PRO B 1 39 ? -12.508 3.609 0.1 1 81.81 39 PRO B N 1
ATOM 1078 C CA . PRO B 1 39 ? -13.617 3.211 -0.77 1 81.81 39 PRO B CA 1
ATOM 1079 C C . PRO B 1 39 ? -14.93 3.9 -0.404 1 81.81 39 PRO B C 1
ATOM 1081 O O . PRO B 1 39 ? -15.719 4.246 -1.288 1 81.81 39 PRO B O 1
ATOM 1084 N N . ILE B 1 40 ? -15.125 4.137 0.874 1 80.25 40 ILE B N 1
ATOM 1085 C CA . ILE B 1 40 ? -16.297 4.84 1.396 1 80.25 40 ILE B CA 1
ATOM 1086 C C . ILE B 1 40 ? -15.844 5.969 2.318 1 80.25 40 ILE B C 1
ATOM 1088 O O . ILE B 1 40 ? -16.094 7.145 2.039 1 80.25 40 ILE B O 1
ATOM 1092 N N . PHE B 1 41 ? -15.07 5.617 3.266 1 88.88 41 PHE B N 1
ATOM 1093 C CA . PHE B 1 41 ? -14.391 6.551 4.156 1 88.88 41 PHE B CA 1
ATOM 1094 C C . PHE B 1 41 ? -12.922 6.176 4.316 1 88.88 41 PHE B C 1
ATOM 1096 O O . PHE B 1 41 ? -12.57 4.992 4.301 1 88.88 41 PHE B O 1
ATOM 1103 N N . PRO B 1 42 ? -12.117 7.207 4.496 1 94.12 42 PRO B N 1
ATOM 1104 C CA . PRO B 1 42 ? -10.68 6.926 4.551 1 94.12 42 PRO B CA 1
ATOM 1105 C C . PRO B 1 42 ? -10.273 6.203 5.832 1 94.12 42 PRO B C 1
ATOM 1107 O O . PRO B 1 42 ? -10.453 6.734 6.93 1 94.12 42 PRO B O 1
ATOM 1110 N N . PHE B 1 43 ? -9.711 5.016 5.684 1 94.19 43 PHE B N 1
ATOM 1111 C CA . PHE B 1 43 ? -9.25 4.227 6.824 1 94.19 43 PHE B CA 1
ATOM 1112 C C . PHE B 1 43 ? -7.816 3.756 6.621 1 94.19 43 PHE B C 1
ATOM 1114 O O . PHE B 1 43 ? -7.391 3.518 5.488 1 94.19 43 PHE B O 1
ATOM 1121 N N . ARG B 1 44 ? -7.223 3.617 7.82 1 94.94 44 ARG B N 1
ATOM 1122 C CA . ARG B 1 44 ? -5.887 3.033 7.863 1 94.94 44 ARG B CA 1
ATOM 1123 C C . ARG B 1 44 ? -5.957 1.51 7.922 1 94.94 44 ARG B C 1
ATOM 1125 O O . ARG B 1 44 ? -6.746 0.95 8.688 1 94.94 44 ARG B O 1
ATOM 1132 N N . HIS B 1 45 ? -5.176 0.835 7.109 1 94.69 45 HIS B N 1
ATOM 1133 C CA . HIS B 1 45 ? -5.023 -0.615 7.141 1 94.69 45 HIS B CA 1
ATOM 1134 C C . HIS B 1 45 ? -3.561 -1.009 7.32 1 94.69 45 HIS B C 1
ATOM 1136 O O . HIS B 1 45 ? -2.672 -0.399 6.723 1 94.69 45 HIS B O 1
ATOM 1142 N N . GLY B 1 46 ? -3.336 -1.991 8.172 1 95.12 46 GLY B N 1
ATOM 1143 C CA . GLY B 1 46 ? -1.994 -2.547 8.242 1 95.12 46 GLY B CA 1
ATOM 1144 C C . GLY B 1 46 ? -1.593 -3.289 6.977 1 95.12 46 GLY B C 1
ATOM 1145 O O . GLY B 1 46 ? -2.451 -3.723 6.207 1 95.12 46 GLY B O 1
ATOM 1146 N N . ILE B 1 47 ? -0.273 -3.385 6.793 1 96.69 47 ILE B N 1
ATOM 1147 C CA . ILE B 1 47 ? 0.266 -4.141 5.668 1 96.69 47 ILE B CA 1
ATOM 1148 C C . ILE B 1 47 ? 0.679 -5.535 6.133 1 96.69 47 ILE B C 1
ATOM 1150 O O . ILE B 1 47 ? 1.29 -5.688 7.195 1 96.69 47 ILE B O 1
ATOM 1154 N N . ALA B 1 48 ? 0.367 -6.551 5.367 1 95.94 48 ALA B N 1
ATOM 1155 C CA . ALA B 1 48 ? 0.763 -7.926 5.676 1 95.94 48 ALA B CA 1
ATOM 1156 C C . ALA B 1 48 ? 2.033 -8.312 4.922 1 95.94 48 ALA B C 1
ATOM 1158 O O . ALA B 1 48 ? 3.047 -8.648 5.535 1 95.94 48 ALA B O 1
ATOM 1159 N N . ASP B 1 49 ? 1.953 -8.234 3.596 1 96.81 49 ASP B N 1
ATOM 1160 C CA . ASP B 1 49 ? 3.068 -8.75 2.807 1 96.81 49 ASP B CA 1
ATOM 1161 C C . ASP B 1 49 ? 3.061 -8.156 1.398 1 96.81 49 ASP B C 1
ATOM 1163 O O . ASP B 1 49 ? 2.18 -7.367 1.055 1 96.81 49 ASP B O 1
ATOM 1167 N N . VAL B 1 50 ? 4.102 -8.484 0.611 1 98.5 50 VAL B N 1
ATOM 1168 C CA . VAL B 1 50 ? 4.223 -8.234 -0.821 1 98.5 50 VAL B CA 1
ATOM 1169 C C . VAL B 1 50 ? 4.203 -9.555 -1.584 1 98.5 50 VAL B C 1
ATOM 1171 O O . VAL B 1 50 ? 4.996 -10.453 -1.299 1 98.5 50 VAL B O 1
ATOM 1174 N N . ILE B 1 51 ? 3.293 -9.695 -2.582 1 98.38 51 ILE B N 1
ATOM 1175 C CA . ILE B 1 51 ? 3.107 -10.938 -3.324 1 98.38 51 ILE B CA 1
ATOM 1176 C C . ILE B 1 51 ? 3.24 -10.664 -4.82 1 98.38 51 ILE B C 1
ATOM 1178 O O . ILE B 1 51 ? 2.572 -9.781 -5.359 1 98.38 51 ILE B O 1
ATOM 1182 N N . ALA B 1 52 ? 4.141 -11.383 -5.449 1 98.25 52 ALA B N 1
ATOM 1183 C CA . ALA B 1 52 ? 4.285 -11.297 -6.902 1 98.25 52 ALA B CA 1
ATOM 1184 C C . ALA B 1 52 ? 3.576 -12.461 -7.594 1 98.25 52 ALA B C 1
ATOM 1186 O O . ALA B 1 52 ? 3.764 -13.617 -7.219 1 98.25 52 ALA B O 1
ATOM 1187 N N . VAL B 1 53 ? 2.727 -12.109 -8.508 1 97.5 53 VAL B N 1
ATOM 1188 C CA . VAL B 1 53 ? 2.01 -13.148 -9.242 1 97.5 53 VAL B CA 1
ATOM 1189 C C . VAL B 1 53 ? 2.215 -12.961 -10.742 1 97.5 53 VAL B C 1
ATOM 1191 O O . VAL B 1 53 ? 2.199 -11.836 -11.242 1 97.5 53 VAL B O 1
ATOM 1194 N N . GLN B 1 54 ? 2.422 -14.062 -11.445 1 96.06 54 GLN B N 1
ATOM 1195 C CA . GLN B 1 54 ? 2.549 -14.07 -12.898 1 96.06 54 GLN B CA 1
ATOM 1196 C C . GLN B 1 54 ? 1.269 -14.57 -13.562 1 96.06 54 GLN B C 1
ATOM 1198 O O . GLN B 1 54 ? 0.732 -15.609 -13.18 1 96.06 54 GLN B O 1
ATOM 1203 N N . ASP B 1 55 ? 0.756 -13.711 -14.477 1 90.56 55 ASP B N 1
ATOM 1204 C CA . ASP B 1 55 ? -0.434 -14.172 -15.188 1 90.56 55 ASP B CA 1
ATOM 1205 C C . ASP B 1 55 ? -0.068 -15.164 -16.281 1 90.56 55 ASP B C 1
ATOM 1207 O O . ASP B 1 55 ? 1.092 -15.562 -16.406 1 90.56 55 ASP B O 1
ATOM 1211 N N . ALA B 1 56 ? -1.12 -15.656 -17.016 1 91.25 56 ALA B N 1
ATOM 1212 C CA . ALA B 1 56 ? -0.942 -16.719 -18 1 91.25 56 ALA B CA 1
ATOM 1213 C C . ALA B 1 56 ? -0.016 -16.266 -19.125 1 91.25 56 ALA B C 1
ATOM 1215 O O . ALA B 1 56 ? 0.582 -17.094 -19.812 1 91.25 56 ALA B O 1
ATOM 1216 N N . LEU B 1 57 ? 0.147 -14.883 -19.344 1 92.19 57 LEU B N 1
ATOM 1217 C CA . LEU B 1 57 ? 0.977 -14.352 -20.422 1 92.19 57 LEU B CA 1
ATOM 1218 C C . LEU B 1 57 ? 2.398 -14.094 -19.922 1 92.19 57 LEU B C 1
ATOM 1220 O O . LEU B 1 57 ? 3.229 -13.562 -20.672 1 92.19 57 LEU B O 1
ATOM 1224 N N . GLY B 1 58 ? 2.703 -14.445 -18.719 1 93.38 58 GLY B N 1
ATOM 1225 C CA . GLY B 1 58 ? 4.047 -14.305 -18.188 1 93.38 58 GLY B CA 1
ATOM 1226 C C . GLY B 1 58 ? 4.316 -12.93 -17.594 1 93.38 58 GLY B C 1
ATOM 1227 O O . GLY B 1 58 ? 5.457 -12.609 -17.25 1 93.38 58 GLY B O 1
ATOM 1228 N N . ARG B 1 59 ? 3.227 -12.148 -17.547 1 93.44 59 ARG B N 1
ATOM 1229 C CA . ARG B 1 59 ? 3.383 -10.82 -16.969 1 93.44 59 ARG B CA 1
ATOM 1230 C C . ARG B 1 59 ? 3.254 -10.859 -15.453 1 93.44 59 ARG B C 1
ATOM 1232 O O . ARG B 1 59 ? 2.324 -11.469 -14.914 1 93.44 59 ARG B O 1
ATOM 1239 N N . THR B 1 60 ? 4.18 -10.211 -14.75 1 96.56 60 THR B N 1
ATOM 1240 C CA . THR B 1 60 ? 4.199 -10.211 -13.289 1 96.56 60 THR B CA 1
ATOM 1241 C C . THR B 1 60 ? 3.549 -8.945 -12.742 1 96.56 60 THR B C 1
ATOM 1243 O O . THR B 1 60 ? 3.779 -7.848 -13.258 1 96.56 60 THR B O 1
ATOM 1246 N N . THR B 1 61 ? 2.703 -9.039 -11.789 1 96.62 61 THR B N 1
ATOM 1247 C CA . THR B 1 61 ? 2.18 -7.949 -10.977 1 96.62 61 THR B CA 1
ATOM 1248 C C . THR B 1 61 ? 2.48 -8.188 -9.5 1 96.62 61 THR B C 1
ATOM 1250 O O . THR B 1 61 ? 2.385 -9.312 -9.016 1 96.62 61 THR B O 1
ATOM 1253 N N . VAL B 1 62 ? 2.896 -7.102 -8.836 1 98.38 62 VAL B N 1
ATOM 1254 C CA . VAL B 1 62 ? 3.188 -7.16 -7.41 1 98.38 62 VAL B CA 1
ATOM 1255 C C . VAL B 1 62 ? 2.029 -6.559 -6.621 1 98.38 62 VAL B C 1
ATOM 1257 O O . VAL B 1 62 ? 1.532 -5.48 -6.957 1 98.38 62 VAL B O 1
ATOM 1260 N N . TYR B 1 63 ? 1.554 -7.27 -5.598 1 98.12 63 TYR B N 1
ATOM 1261 C CA . TYR B 1 63 ? 0.472 -6.848 -4.715 1 98.12 63 TYR B CA 1
ATOM 1262 C C . TYR B 1 63 ? 0.995 -6.555 -3.312 1 98.12 63 TYR B C 1
ATOM 1264 O O . TYR B 1 63 ? 1.629 -7.41 -2.689 1 98.12 63 TYR B O 1
ATOM 1272 N N . VAL B 1 64 ? 0.784 -5.309 -2.834 1 98.5 64 VAL B N 1
ATOM 1273 C CA . VAL B 1 64 ? 0.891 -5.043 -1.402 1 98.5 64 VAL B CA 1
ATOM 1274 C C . VAL B 1 64 ? -0.423 -5.402 -0.711 1 98.5 64 VAL B C 1
ATOM 1276 O O . VAL B 1 64 ? -1.465 -4.809 -1.002 1 98.5 64 VAL B O 1
ATOM 1279 N N . THR B 1 65 ? -0.413 -6.363 0.222 1 97.56 65 THR B N 1
ATOM 1280 C CA . THR B 1 65 ? -1.641 -6.887 0.81 1 97.56 65 THR B CA 1
ATOM 1281 C C . THR B 1 65 ? -1.863 -6.309 2.203 1 97.56 65 THR B C 1
ATOM 1283 O O . THR B 1 65 ? -0.909 -6.102 2.957 1 97.56 65 THR B O 1
ATOM 1286 N N . GLU B 1 66 ? -3.135 -6.066 2.521 1 95.5 66 GLU B N 1
ATOM 1287 C CA . GLU B 1 66 ? -3.471 -5.652 3.879 1 95.5 66 GLU B CA 1
ATOM 1288 C C . GLU B 1 66 ? -3.547 -6.848 4.82 1 95.5 66 GLU B C 1
ATOM 1290 O O . GLU B 1 66 ? -3.67 -7.988 4.375 1 95.5 66 GLU B O 1
ATOM 1295 N N . ASN B 1 67 ? -3.463 -6.566 6.129 1 91.25 67 ASN B N 1
ATOM 1296 C CA . ASN B 1 67 ? -3.48 -7.645 7.109 1 91.25 67 ASN B CA 1
ATOM 1297 C C . ASN B 1 67 ? -4.824 -7.727 7.828 1 91.25 67 ASN B C 1
ATOM 1299 O O . ASN B 1 67 ? -4.957 -8.438 8.828 1 91.25 67 ASN B O 1
ATOM 1303 N N . GLY B 1 68 ? -5.781 -7.012 7.43 1 84.06 68 GLY B N 1
ATOM 1304 C CA . GLY B 1 68 ? -7.105 -7.055 8.023 1 84.06 68 GLY B CA 1
ATOM 1305 C C . GLY B 1 68 ? -7.258 -6.129 9.219 1 84.06 68 GLY B C 1
ATOM 1306 O O . GLY B 1 68 ? -8.359 -5.941 9.734 1 84.06 68 GLY B O 1
ATOM 1307 N N . ASP B 1 69 ? -6.156 -5.605 9.625 1 82.75 69 ASP B N 1
ATOM 1308 C CA . ASP B 1 69 ? -6.207 -4.664 10.734 1 82.75 69 ASP B CA 1
ATOM 1309 C C . ASP B 1 69 ? -6.605 -3.27 10.258 1 82.75 69 ASP B C 1
ATOM 1311 O O . ASP B 1 69 ? -5.883 -2.639 9.484 1 82.75 69 ASP B O 1
ATOM 1315 N N . GLN B 1 70 ? -7.863 -2.932 10.57 1 82 70 GLN B N 1
ATOM 1316 C CA . GLN B 1 70 ? -8.312 -1.562 10.352 1 82 70 GLN B CA 1
ATOM 1317 C C . GLN B 1 70 ?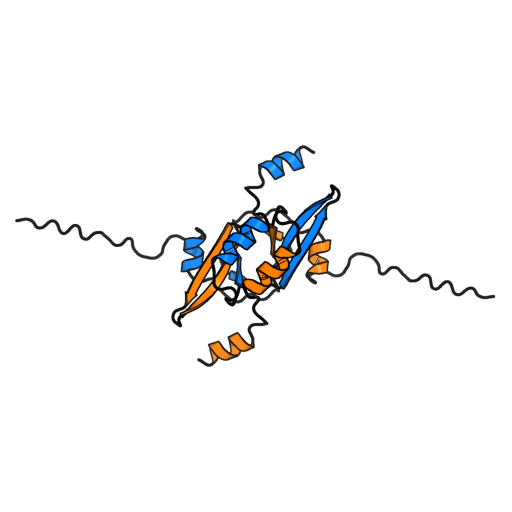 -8.086 -0.701 11.594 1 82 70 GLN B C 1
ATOM 1319 O O . GLN B 1 70 ? -8.641 -0.983 12.656 1 82 70 GLN B O 1
ATOM 1324 N N . GLN B 1 71 ? -7.285 0.292 11.461 1 84.62 71 GLN B N 1
ATOM 1325 C CA . GLN B 1 71 ? -6.715 0.997 12.602 1 84.62 71 GLN B CA 1
ATOM 1326 C C . GLN B 1 71 ? -7.395 2.346 12.812 1 84.62 71 GLN B C 1
ATOM 1328 O O . GLN B 1 71 ? -6.863 3.215 13.508 1 84.62 71 GLN B O 1
ATOM 1333 N N . GLY B 1 72 ? -8.523 2.588 12.164 1 89 72 GLY B N 1
ATOM 1334 C CA . GLY B 1 72 ? -9.266 3.828 12.336 1 89 72 GLY B CA 1
ATOM 1335 C C . GLY B 1 72 ? -9.102 4.785 11.172 1 89 72 GLY B C 1
ATOM 1336 O O . GLY B 1 72 ? -8.461 4.457 10.172 1 89 72 GLY B O 1
ATOM 1337 N N . PRO B 1 73 ? -9.766 6.055 11.266 1 94.31 73 PRO B N 1
ATOM 1338 C CA . PRO B 1 73 ? -9.672 7.031 10.18 1 94.31 73 PRO B CA 1
ATOM 1339 C C . PRO B 1 73 ? -8.242 7.531 9.953 1 94.31 73 PRO B C 1
ATOM 1341 O O . PRO B 1 73 ? -7.469 7.641 10.906 1 94.31 73 PRO B O 1
ATOM 1344 N N . VAL B 1 74 ? -7.895 7.762 8.734 1 95.56 74 VAL B N 1
ATOM 1345 C CA . VAL B 1 74 ? -6.617 8.406 8.453 1 95.56 74 VAL B CA 1
ATOM 1346 C C . VAL B 1 74 ? -6.672 9.875 8.891 1 95.56 74 VAL B C 1
ATOM 1348 O O . VAL B 1 74 ? -7.742 10.477 8.922 1 95.56 74 VAL B O 1
ATOM 1351 N N . PRO B 1 75 ? -5.559 10.469 9.289 1 95.25 75 PRO B N 1
ATOM 1352 C CA . PRO B 1 75 ? -5.559 11.891 9.641 1 95.25 75 PRO B CA 1
ATOM 1353 C C . PRO B 1 75 ? -6.016 12.789 8.484 1 95.25 75 PRO B C 1
ATOM 1355 O O . PRO B 1 75 ? -5.805 12.453 7.32 1 95.25 75 PRO B O 1
ATOM 1358 N N . PRO B 1 76 ? -6.629 13.992 8.805 1 94.88 76 PRO B N 1
ATOM 1359 C CA . PRO B 1 76 ? -7.09 14.898 7.75 1 94.88 76 PRO B CA 1
ATOM 1360 C C . PRO B 1 76 ? -5.973 15.32 6.801 1 94.88 76 PRO B C 1
ATOM 1362 O O . PRO B 1 76 ? -6.219 15.555 5.617 1 94.88 76 PRO B O 1
ATOM 1365 N N . GLU B 1 77 ? -4.703 15.445 7.277 1 95.5 77 GLU B N 1
ATOM 1366 C CA . GLU B 1 77 ? -3.564 15.812 6.441 1 95.5 77 GLU B CA 1
ATOM 1367 C C . GLU B 1 77 ? -3.373 14.828 5.297 1 95.5 77 GLU B C 1
ATOM 1369 O O . GLU B 1 77 ? -3.018 15.219 4.184 1 95.5 77 GLU B O 1
ATOM 1374 N N . VAL B 1 78 ? -3.654 13.602 5.559 1 97.19 78 VAL B N 1
ATOM 1375 C CA . VAL B 1 78 ? -3.482 12.57 4.539 1 97.19 78 VAL B CA 1
ATOM 1376 C C . VAL B 1 78 ? -4.598 12.68 3.502 1 97.19 78 VAL B C 1
ATOM 1378 O O . VAL B 1 78 ? -4.348 12.602 2.297 1 97.19 78 VAL B O 1
ATOM 1381 N N . THR B 1 79 ? -5.863 12.852 3.977 1 96.75 79 THR B N 1
ATOM 1382 C CA . THR B 1 79 ? -6.992 12.93 3.059 1 96.75 79 THR B CA 1
ATOM 1383 C C . THR B 1 79 ? -6.836 14.109 2.107 1 96.75 79 THR B C 1
ATOM 1385 O O . THR B 1 79 ? -7.172 14.016 0.925 1 96.75 79 THR B O 1
ATOM 1388 N N . VAL B 1 80 ? -6.27 15.203 2.631 1 95.75 80 VAL B N 1
ATOM 1389 C CA . VAL B 1 80 ? -6.055 16.391 1.823 1 95.75 80 VAL B CA 1
ATOM 1390 C C . VAL B 1 80 ? -4.918 16.156 0.831 1 95.75 80 VAL B C 1
ATOM 1392 O O . VAL B 1 80 ? -5.059 16.422 -0.363 1 95.75 80 VAL B O 1
ATOM 1395 N N . ALA B 1 81 ? -3.812 15.594 1.322 1 96.12 81 ALA B N 1
ATOM 1396 C CA . ALA B 1 81 ? -2.656 15.336 0.468 1 96.12 81 ALA B CA 1
ATOM 1397 C C . ALA B 1 81 ? -3.004 14.336 -0.632 1 96.12 81 ALA B C 1
ATOM 1399 O O . ALA B 1 81 ? -2.482 14.422 -1.746 1 96.12 81 ALA B O 1
ATOM 1400 N N . ALA B 1 82 ? -3.939 13.398 -0.33 1 96.12 82 ALA B N 1
ATOM 1401 C CA . ALA B 1 82 ? -4.363 12.398 -1.301 1 96.12 82 ALA B CA 1
ATOM 1402 C C . ALA B 1 82 ? -5.465 12.938 -2.207 1 96.12 82 ALA B C 1
ATOM 1404 O O . ALA B 1 82 ? -5.977 12.219 -3.068 1 96.12 82 ALA B O 1
ATOM 1405 N N . ALA B 1 83 ? -5.91 14.148 -1.948 1 94.06 83 ALA B N 1
ATOM 1406 C CA . ALA B 1 83 ? -6.918 14.852 -2.732 1 94.06 83 ALA B CA 1
ATOM 1407 C C . ALA B 1 83 ? -8.289 14.195 -2.58 1 94.06 83 ALA B C 1
ATOM 1409 O O . ALA B 1 83 ? -9.117 14.266 -3.49 1 94.06 83 ALA B O 1
ATOM 1410 N N . TRP B 1 84 ? -8.516 13.555 -1.474 1 94.94 84 TRP B N 1
ATOM 1411 C CA . TRP B 1 84 ? -9.82 12.9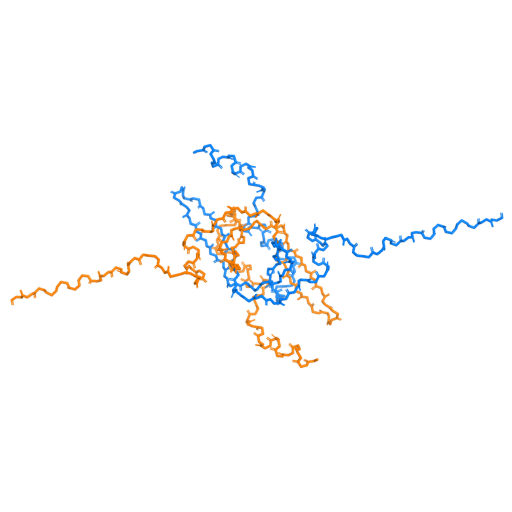69 -1.204 1 94.94 84 TRP B CA 1
ATOM 1412 C C . TRP B 1 84 ? -10.766 13.992 -0.592 1 94.94 84 TRP B C 1
ATOM 1414 O O . TRP B 1 84 ? -11.984 13.875 -0.71 1 94.94 84 TRP B O 1
ATOM 1424 N N . HIS B 1 85 ? -10.258 14.914 0.17 1 91.69 85 HIS B N 1
ATOM 1425 C CA . HIS B 1 85 ? -11.008 16 0.789 1 91.69 85 HIS B CA 1
ATOM 1426 C C . HIS B 1 85 ? -10.336 17.344 0.544 1 91.69 85 HIS B C 1
ATOM 1428 O O . HIS B 1 85 ? -9.117 17.406 0.339 1 91.69 85 HIS B O 1
ATOM 1434 N N . GLU B 1 86 ? -11.039 18.359 0.605 1 89.88 86 GLU B N 1
ATOM 1435 C CA . GLU B 1 86 ? -10.5 19.719 0.483 1 89.88 86 GLU B CA 1
ATOM 1436 C C . GLU B 1 86 ? -9.758 20.125 1.751 1 89.88 86 GLU B C 1
ATOM 1438 O O . GLU B 1 86 ? -10.086 19.672 2.846 1 89.88 86 GLU B O 1
ATOM 1443 N N . PRO B 1 87 ? -8.703 21.031 1.477 1 87.44 87 PRO B N 1
ATOM 1444 C CA . PRO B 1 87 ? -8.008 21.531 2.664 1 87.44 87 PRO B CA 1
ATOM 1445 C C . PRO B 1 87 ? -8.945 22.234 3.648 1 87.44 87 PRO B C 1
ATOM 1447 O O . PRO B 1 87 ? -9.859 22.938 3.236 1 87.44 87 PRO B O 1
ATOM 1450 N N . THR B 1 88 ? -8.953 21.734 4.879 1 75.75 88 THR B N 1
ATOM 1451 C CA . THR B 1 88 ? -9.812 22.312 5.906 1 75.75 88 THR B CA 1
ATOM 1452 C C . THR B 1 88 ? -9.32 23.703 6.301 1 75.75 88 THR B C 1
ATOM 1454 O O . THR B 1 88 ? -10.086 24.5 6.852 1 75.75 88 THR B O 1
ATOM 1457 N N . GLU B 1 89 ? -8.062 23.938 6.191 1 68 89 GLU B N 1
ATOM 1458 C CA . GLU B 1 89 ? -7.613 25.25 6.641 1 68 89 GLU B CA 1
ATOM 1459 C C . GLU B 1 89 ? -8.195 26.359 5.766 1 68 89 GLU B C 1
ATOM 1461 O O . GLU B 1 89 ? -8.273 26.219 4.547 1 68 89 GLU B O 1
ATOM 1466 N N . ALA B 1 90 ? -8.93 27.188 6.406 1 63.31 90 ALA B N 1
ATOM 1467 C CA . ALA B 1 90 ? -9.5 28.375 5.773 1 63.31 90 ALA B CA 1
ATOM 1468 C C . ALA B 1 90 ? -8.422 29.172 5.027 1 63.31 90 ALA B C 1
ATOM 1470 O O . ALA B 1 90 ? -7.32 29.359 5.539 1 63.31 90 ALA B O 1
ATOM 1471 N N . PRO B 1 91 ? -8.625 29.234 3.617 1 55.81 91 PRO B N 1
ATOM 1472 C CA . PRO B 1 91 ? -7.648 30.047 2.895 1 55.81 91 PRO B CA 1
ATOM 1473 C C . PRO B 1 91 ? -7.273 31.328 3.645 1 55.81 91 PRO B C 1
ATOM 1475 O O . PRO B 1 91 ? -8.141 31.969 4.25 1 55.81 91 PRO B O 1
ATOM 1478 N N . ARG B 1 92 ? -6.078 31.328 4.1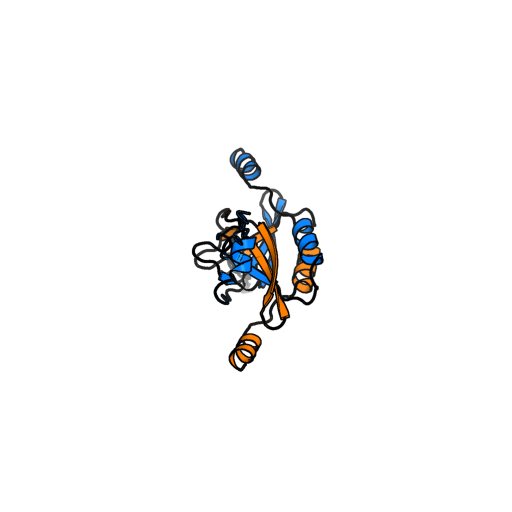84 1 57.84 92 ARG B N 1
ATOM 1479 C CA . ARG B 1 92 ? -5.66 32.562 4.836 1 57.84 92 ARG B CA 1
ATOM 1480 C C . ARG B 1 92 ? -6.105 33.781 4.039 1 57.84 92 ARG B C 1
ATOM 1482 O O . ARG B 1 92 ? -5.781 33.906 2.857 1 57.84 92 ARG B O 1
ATOM 1489 N N . ARG B 1 93 ? -7.137 34.281 4.312 1 58.34 93 ARG B N 1
ATOM 1490 C CA . ARG B 1 93 ? -7.582 35.531 3.695 1 58.34 93 ARG B CA 1
ATOM 1491 C C . ARG B 1 93 ? -6.488 36.594 3.752 1 58.34 93 ARG B C 1
ATOM 1493 O O . ARG B 1 93 ? -5.918 36.844 4.816 1 58.34 93 ARG B O 1
ATOM 1500 N N . SER B 1 94 ? -5.785 36.719 2.627 1 58.75 94 SER B N 1
ATOM 1501 C CA . SER B 1 94 ? -4.91 37.875 2.506 1 58.75 94 SER B CA 1
ATOM 1502 C C . SER B 1 94 ? -5.609 39.125 2.979 1 58.75 94 SER B C 1
ATOM 1504 O O . SER B 1 94 ? -6.746 39.406 2.59 1 58.75 94 SER B O 1
ATOM 1506 N N . ARG B 1 95 ? -5.398 39.562 4.18 1 52.03 95 ARG B N 1
ATOM 1507 C CA . ARG B 1 95 ? -5.879 40.844 4.691 1 52.03 95 ARG B CA 1
ATOM 1508 C C . ARG B 1 95 ? -5.508 41.969 3.75 1 52.03 95 ARG B C 1
ATOM 1510 O O . ARG B 1 95 ? -4.336 42.344 3.641 1 52.03 95 ARG B O 1
ATOM 1517 N N . THR B 1 96 ? -5.922 42.031 2.514 1 55.91 96 THR B N 1
ATOM 1518 C CA . THR B 1 96 ? -5.746 43.281 1.78 1 55.91 96 THR B CA 1
ATOM 1519 C C . THR B 1 96 ? -6.383 44.438 2.537 1 55.91 96 THR B C 1
ATOM 1521 O O . THR B 1 96 ? -7.605 44.562 2.617 1 55.91 96 THR B O 1
ATOM 1524 N N . GLY B 1 97 ? -5.91 44.781 3.684 1 47.06 97 GLY B N 1
ATOM 1525 C CA . GLY B 1 97 ? -6.297 46.062 4.289 1 47.06 97 GLY B CA 1
ATOM 1526 C C . GLY B 1 97 ? -6.141 47.25 3.352 1 47.06 97 GLY B C 1
ATOM 1527 O O . GLY B 1 97 ? -5.035 47.531 2.891 1 47.06 97 GLY B O 1
ATOM 1528 N N . ILE B 1 98 ? -7.062 47.562 2.504 1 51.88 98 ILE B N 1
ATOM 1529 C CA . ILE B 1 98 ? -7.137 48.812 1.762 1 51.88 98 ILE B CA 1
ATOM 1530 C C . ILE B 1 98 ? -7.023 50 2.727 1 51.88 98 ILE B C 1
ATOM 1532 O O . ILE B 1 98 ? -7.883 50.188 3.59 1 51.88 98 ILE B O 1
ATOM 1536 N N . ALA B 1 99 ? -5.816 50.469 3.135 1 49.72 99 ALA B N 1
ATOM 1537 C CA . ALA B 1 99 ? -5.578 51.75 3.818 1 49.72 99 ALA B CA 1
ATOM 1538 C C . ALA B 1 99 ? -6.129 52.906 3.01 1 49.72 99 ALA B C 1
ATOM 1540 O O . ALA B 1 99 ? -5.68 53.188 1.888 1 49.72 99 ALA B O 1
ATOM 1541 N N . VAL B 1 100 ? -7.391 53.25 3.092 1 46.94 100 VAL B N 1
ATOM 1542 C CA . VAL B 1 100 ? -7.93 54.5 2.598 1 46.94 100 VAL B CA 1
ATOM 1543 C C . VAL B 1 100 ? -7.184 55.688 3.242 1 46.94 100 VAL B C 1
ATOM 1545 O O . VAL B 1 100 ? -7.184 55.812 4.469 1 46.94 100 VAL B O 1
ATOM 1548 N N . GLN B 1 101 ? -6.043 56.188 2.65 1 35.19 101 GLN B N 1
ATOM 1549 C CA . GLN B 1 101 ? -5.582 57.531 2.986 1 35.19 101 GLN B CA 1
ATOM 1550 C C . GLN B 1 101 ? -6.609 58.562 2.582 1 35.19 101 GLN B C 1
ATOM 1552 O O . GLN B 1 101 ? -7.227 58.469 1.52 1 35.19 101 GLN B O 1
#

pLDDT: mean 83.83, std 18.64, range [35.19, 98.81]

Secondary structure (DSSP, 8-state):
-HHHHHHHHHS--PPBHHHHHHHHTTS-TTSBEEEEE-SSS-EEEEEEEEEEEE-TTS-EEEEEEEEEEEEEEPPHHHHHHTTSS---S------------/-HHHHHHHHHS--PPBHHHHHHHHTTS-TTSBEEEEE-SSS-EEEEEEEEEEEE-TTS-EEEEEEEEEEEEEEPPHHHHHHTTSS---S------------

Solvent-accessible surface area (backbone atoms only — not comparable to full-atom values): 11891 Å² total; per-residue (Å²): 112,66,65,56,49,52,45,55,66,61,42,60,87,66,40,24,35,44,55,54,40,56,58,47,66,75,45,67,44,82,31,36,39,31,34,37,42,66,91,86,60,52,28,26,28,37,54,61,51,75,48,78,45,65,48,98,85,68,50,57,41,33,31,44,29,52,57,80,44,70,75,46,70,53,59,68,70,54,36,30,75,70,65,74,42,74,74,78,70,68,76,76,70,76,76,76,71,79,76,82,128,112,66,65,57,49,50,45,55,67,61,43,61,86,69,41,24,35,44,56,54,41,54,58,47,66,76,46,66,45,82,31,38,36,31,35,37,41,65,90,86,59,54,27,26,29,37,54,62,52,74,48,78,46,66,49,98,85,69,51,57,41,32,30,44,28,52,56,78,45,72,76,45,70,54,57,71,69,53,38,32,76,68,64,75,42,74,74,77,69,70,75,77,70,76,77,76,72,80,78,82,126

Foldseek 3Di:
DVCVVVCVVPVPDDQDPVNVCVVCVVDDVVDDDWDFDPPPATWTFHWDDKDWDADPVRDIDIDTDTPPDTDGHDDPVVCCVVVVDPDPPDPPPPPPVPPPD/DVCVVVCVVPVPDDQDPVNVVVVCVVDDVVDDDWDFDPPPATWTFHWDDKDWDADPVRDIDIDTDTPPDTDGHDDPVVCCVVVVDPDPPDPPPPPPVPPPD

Organism: Streptomyces venezuelae (strain ATCC 10712 / CBS 650.69 / DSM 40230 / JCM 4526 / NBRC 13096 / PD 04745) (NCBI:txid953739)

Nearest PDB structures (foldseek):
  2y35-assembly1_A  TM=6.235E-01  e=6.841E+00  Drosophila melanogaster
  6gl7-assembly1_B  TM=3.304E-01  e=2.013E+00  Homo sapiens
  2ask-assembly1_A  TM=2.811E-01  e=6.054E+00  Homo sapiens
  3gw6-assembly1_B  TM=2.360E-01  e=5.039E+00  Escherichia phage K1F
  2y35-assembly1_A  TM=6.231E-01  e=6.056E+00  Drosophila melanogaster

Sequence (202 aa):
MFRTILQELLLSFTLTARDLIDRLSAVDPDTPVCLAINPIFPFRHGIADVIAVQDALGRTTVYVTENGDQQGPVPPEVTVAAAWHEPTEAPRRSRTGIAVQMFRTILQELLLSFTLTARDLIDRLSAVDPDTPVCLAINPIFPFRHGIADVIAVQDALGRTTVYVTENGDQQGPVPPEVTVAAAWHEPTEAPRRSRTGIAVQ

Radius of gyration: 21.64 Å; Cα contacts (8 Å, |Δi|>4): 325; chains: 2; bounding box: 30×116×56 Å